Protein AF-0000000069585529 (afdb_homodimer)

InterPro domains:
  IPR061502 Copia/RE1/RE2-like, N-terminal domain [PF14223] (3-93)

pLDDT: mean 79.21, std 20.36, range [32.53, 97.38]

Solvent-accessible surface area (backbone atoms only — not comparable to full-atom values): 16315 Å² total; per-residue (Å²): 132,73,46,74,33,42,55,51,45,50,53,41,49,52,53,48,74,61,65,61,78,47,99,41,66,68,60,36,51,49,50,50,51,49,34,47,49,52,30,37,74,63,71,46,75,69,55,56,53,56,53,29,52,56,69,61,52,73,62,59,77,90,42,50,71,58,49,57,54,57,38,55,48,82,90,57,65,33,44,71,54,50,48,52,53,52,54,53,48,49,52,51,54,53,52,52,53,52,49,51,56,52,51,54,48,50,49,53,52,49,50,51,60,67,44,62,77,58,83,77,78,70,79,46,49,14,85,81,78,70,40,78,72,48,65,60,76,74,64,68,116,132,73,46,76,32,43,55,50,44,53,55,40,48,50,53,48,74,60,65,62,78,47,98,42,66,69,61,34,51,48,50,49,51,50,35,47,48,52,29,37,74,63,72,45,76,71,56,54,53,57,54,28,50,55,69,61,52,73,61,60,78,90,43,50,71,58,49,57,54,58,37,55,48,82,88,57,65,31,44,69,53,50,48,51,54,52,54,52,49,48,53,51,53,54,52,52,53,51,49,52,55,51,51,53,48,50,50,52,54,50,51,50,60,68,48,60,76,58,83,74,78,71,80,48,50,13,84,79,78,70,40,79,74,48,66,59,76,71,66,69,115

Radius of gyration: 30.27 Å; Cα contacts (8 Å, |Δi|>4): 209; chains: 2; bounding box: 68×85×50 Å

Secondary structure (DSSP, 8-state):
--SHHHHHHHHHHHHHHH----S-HHHHHHHHHHHHHHHHHTT-PPPHHHHHHHHTTT--GGGHHHHHHHHT-SS---HHHHHHHHHHHHHHHHHHHHHHHHHHHHHHHHHHHHTTSS------B-TTT--BS--GGGG--/--SHHHHHHHHHHHHHHH----S-HHHHHHHHHHHHHHHHHTT-PPPHHHHHHHHTTT--GGGHHHHHHHHT-SS---HHHHHHHHHHHHHHHHHHHHHHHHHHHHHHHHHHHHTTSS------B-TTT--BS--GGGG--

Organism: Araneus ventricosus (NCBI:txid182803)

Foldseek 3Di:
DCVVLVVQLVVLVCQLQVQADDPDLVVSLVSNVVSQVSNVVSPDHDDFLRSLCSSPPHDDPLCVVVVVVLVPDDPDSGSVVSSVSVNVSVVVVVVVVVVVVVVVVVVVVVVVVVCVPDDCPPQPQDPVVSHTHDHVVVPPD/DCVVLVVQLVVLVCQLQVQADDPDLVVSLVSNVVSQVSNVVSPDHDDFLRSLCSSPPHDDPLCVVVVVVLVPDDPDSGSVVSSVSVNVSVVVVVVVVVVVVVVVVVVVVVVVVVCVPPDCPPQDQDPVVSHTDDHVVVVPD

Nearest PDB structures (foldseek):
  7nli-assembly1_B  TM=7.760E-01  e=8.451E-01  Saccharomyces cerevisiae
  9ivk-assembly1_A  TM=2.334E-01  e=5.250E+00  artificial sequences
  7nli-assembly1_B  TM=7.757E-01  e=8.447E-01  Saccharomyces cerevisiae
  9ivk-assembly1_A  TM=2.441E-01  e=4.957E+00  artificial sequences

Structure (mmCIF, N/CA/C/O backbone):
data_AF-0000000069585529-model_v1
#
loop_
_entity.id
_entity.type
_entity.pdbx_description
1 polymer 'Uncharacterized protein'
#
loop_
_atom_site.group_PDB
_atom_site.id
_atom_site.type_symbol
_atom_site.label_atom_id
_atom_site.label_alt_id
_atom_site.label_comp_id
_atom_site.label_asym_id
_atom_site.label_entity_id
_atom_site.label_seq_id
_atom_site.pdbx_PDB_ins_code
_atom_site.Cartn_x
_atom_site.Cartn_y
_atom_site.Cartn_z
_atom_site.occupancy
_atom_site.B_iso_or_equiv
_atom_site.auth_seq_id
_atom_site.auth_comp_id
_atom_site.auth_asym_id
_atom_site.auth_atom_id
_atom_site.pdbx_PDB_model_num
ATOM 1 N N . MET A 1 1 ? -11.328 3.709 24.266 1 35.75 1 MET A N 1
ATOM 2 C CA . MET A 1 1 ? -10.82 2.441 23.75 1 35.75 1 MET A CA 1
ATOM 3 C C . MET A 1 1 ? -10.555 2.531 22.25 1 35.75 1 MET A C 1
ATOM 5 O O . MET A 1 1 ? -10.078 1.571 21.641 1 35.75 1 MET A O 1
ATOM 9 N N . LYS A 1 2 ? -11.266 3.613 21.469 1 45.09 2 LYS A N 1
ATOM 10 C CA . LYS A 1 2 ? -11.398 3.791 20.031 1 45.09 2 LYS A CA 1
ATOM 11 C C . LYS A 1 2 ? -10.086 4.281 19.406 1 45.09 2 LYS A C 1
ATOM 13 O O . LYS A 1 2 ? -9.742 3.893 18.297 1 45.09 2 LYS A O 1
ATOM 18 N N . ASN A 1 3 ? -9.203 5.336 20.141 1 52.12 3 ASN A N 1
ATOM 19 C CA . ASN A 1 3 ? -8.055 6.102 19.656 1 52.12 3 ASN A CA 1
ATOM 20 C C . ASN A 1 3 ? -6.859 5.199 19.375 1 52.12 3 ASN A C 1
ATOM 22 O O . ASN A 1 3 ? -6.141 5.41 18.391 1 52.12 3 ASN A O 1
ATOM 26 N N . LYS A 1 4 ? -6.477 4.238 20.453 1 56.22 4 LYS A N 1
ATOM 27 C CA . LYS A 1 4 ? -5.375 3.283 20.359 1 56.22 4 LYS A CA 1
ATOM 28 C C . LYS A 1 4 ? -5.531 2.387 19.141 1 56.22 4 LYS A C 1
ATOM 30 O O . LYS A 1 4 ? -4.539 1.945 18.547 1 56.22 4 LYS A O 1
ATOM 35 N N . SER A 1 5 ? -6.672 2.824 18.453 1 86.06 5 SER A N 1
ATOM 36 C CA . SER A 1 5 ? -7.07 1.854 17.438 1 86.06 5 SER A CA 1
ATOM 37 C C . SER A 1 5 ? -6.641 2.305 16.047 1 86.06 5 SER A C 1
ATOM 39 O O . SER A 1 5 ? -6.07 1.521 15.289 1 86.06 5 SER A O 1
ATOM 41 N N . ARG A 1 6 ? -6.434 3.723 16.047 1 91.38 6 ARG A N 1
ATOM 42 C CA . ARG A 1 6 ? -6.105 4.184 14.703 1 91.38 6 ARG A CA 1
ATOM 43 C C . ARG A 1 6 ? -4.605 4.086 14.438 1 91.38 6 ARG A C 1
ATOM 45 O O . ARG A 1 6 ? -4.184 3.766 13.328 1 91.38 6 ARG A O 1
ATOM 52 N N . ALA A 1 7 ? -3.861 4.422 15.531 1 92.81 7 ALA A N 1
ATOM 53 C CA . ALA A 1 7 ? -2.412 4.293 15.414 1 92.81 7 ALA A CA 1
ATOM 54 C C . ALA A 1 7 ? -2.014 2.855 15.086 1 92.81 7 ALA A C 1
ATOM 56 O O . ALA A 1 7 ? -1.149 2.621 14.242 1 92.81 7 ALA A O 1
ATOM 57 N N . ARG A 1 8 ? -2.627 1.974 15.766 1 94.62 8 ARG A N 1
ATOM 58 C CA . ARG A 1 8 ? -2.355 0.559 15.531 1 94.62 8 ARG A CA 1
ATOM 59 C C . ARG A 1 8 ? -2.777 0.148 14.125 1 94.62 8 ARG A C 1
ATOM 61 O O . ARG A 1 8 ? -2.049 -0.573 13.438 1 94.62 8 ARG A O 1
ATOM 68 N N . ILE A 1 9 ? -3.873 0.658 13.695 1 95.75 9 ILE A N 1
ATOM 69 C CA . ILE A 1 9 ? -4.363 0.37 12.352 1 95.75 9 ILE A CA 1
ATOM 70 C C . ILE A 1 9 ? -3.395 0.935 11.32 1 95.75 9 ILE A C 1
ATOM 72 O O . ILE A 1 9 ? -3.061 0.262 10.336 1 95.75 9 ILE A O 1
ATOM 76 N N . ALA A 1 10 ? -2.979 2.121 11.562 1 95.12 10 ALA A N 1
ATOM 77 C CA . ALA A 1 10 ? -2.023 2.742 10.648 1 95.12 10 ALA A CA 1
ATOM 78 C C . ALA A 1 10 ? -0.752 1.906 10.539 1 95.12 10 ALA A C 1
ATOM 80 O O . ALA A 1 10 ? -0.236 1.697 9.438 1 95.12 10 ALA A O 1
ATOM 81 N N . GLN A 1 11 ? -0.245 1.458 11.656 1 94.44 11 GLN A N 1
ATOM 82 C CA . GLN A 1 11 ? 0.966 0.645 11.68 1 94.44 11 GLN A CA 1
ATOM 83 C C . GLN A 1 11 ? 0.76 -0.672 10.93 1 94.44 11 GLN A C 1
ATOM 85 O O . GLN A 1 11 ? 1.602 -1.074 10.125 1 94.44 11 GLN A O 1
ATOM 90 N N . LEU A 1 12 ? -0.29 -1.348 11.156 1 96 12 LEU A N 1
ATOM 91 C CA . LEU A 1 12 ? -0.591 -2.635 10.539 1 96 12 LEU A CA 1
ATOM 92 C C . LEU A 1 12 ? -0.832 -2.477 9.047 1 96 12 LEU A C 1
ATOM 94 O O . LEU A 1 12 ? -0.445 -3.34 8.258 1 96 12 LEU A O 1
ATOM 98 N N . ARG A 1 13 ? -1.504 -1.406 8.703 1 95.44 13 ARG A N 1
ATOM 99 C CA . ARG A 1 13 ? -1.719 -1.092 7.297 1 95.44 13 ARG A CA 1
ATOM 100 C C . ARG A 1 13 ? -0.392 -0.923 6.566 1 95.44 13 ARG A C 1
ATOM 102 O O . ARG A 1 13 ? -0.206 -1.466 5.473 1 95.44 13 ARG A O 1
ATOM 109 N N . SER A 1 14 ? 0.477 -0.186 7.137 1 93.38 14 SER A N 1
ATOM 110 C CA . SER A 1 14 ? 1.804 -0 6.559 1 93.38 14 SER A CA 1
ATOM 111 C C . SER A 1 14 ? 2.512 -1.336 6.359 1 93.38 14 SER A C 1
ATOM 113 O O . SER A 1 14 ? 3.127 -1.569 5.316 1 93.38 14 SER A O 1
ATOM 115 N N . GLU A 1 15 ? 2.447 -2.164 7.305 1 93.25 15 GLU A N 1
ATOM 116 C CA . GLU A 1 15 ? 3.037 -3.496 7.207 1 93.25 15 GLU A CA 1
ATOM 117 C C . GLU A 1 15 ? 2.426 -4.285 6.055 1 93.25 15 GLU A C 1
ATOM 119 O O . GLU A 1 15 ? 3.146 -4.891 5.258 1 93.25 15 GLU A O 1
ATOM 124 N N . PHE A 1 16 ? 1.144 -4.277 5.93 1 95.56 16 PHE A N 1
ATOM 125 C CA . PHE A 1 16 ? 0.412 -5.031 4.922 1 95.56 16 PHE A CA 1
ATOM 126 C C . PHE A 1 16 ? 0.819 -4.594 3.518 1 95.56 16 PHE A C 1
ATOM 128 O O . PHE A 1 16 ? 1.123 -5.43 2.666 1 95.56 16 PHE A O 1
ATOM 135 N N . TYR A 1 17 ? 0.906 -3.334 3.279 1 93.62 17 TYR A N 1
ATOM 136 C CA . TYR A 1 17 ? 1.118 -2.836 1.924 1 93.62 17 TYR A CA 1
ATOM 137 C C . TYR A 1 17 ? 2.605 -2.775 1.592 1 93.62 17 TYR A C 1
ATOM 139 O O . TYR A 1 17 ? 2.98 -2.625 0.427 1 93.62 17 TYR A O 1
ATOM 147 N N . SER A 1 18 ? 3.436 -2.924 2.639 1 90.62 18 SER A N 1
ATOM 148 C CA . SER A 1 18 ? 4.867 -2.814 2.385 1 90.62 18 SER A CA 1
ATOM 149 C C . SER A 1 18 ? 5.512 -4.191 2.24 1 90.62 18 SER A C 1
ATOM 151 O O . SER A 1 18 ? 6.711 -4.297 1.988 1 90.62 18 SER A O 1
ATOM 153 N N . ILE A 1 19 ? 4.762 -5.211 2.406 1 88.75 19 ILE A N 1
ATOM 154 C CA . ILE A 1 19 ? 5.316 -6.559 2.33 1 88.75 19 ILE A CA 1
ATOM 155 C C . ILE A 1 19 ? 5.895 -6.797 0.938 1 88.75 19 ILE A C 1
ATOM 157 O O . ILE A 1 19 ? 5.234 -6.543 -0.07 1 88.75 19 ILE A O 1
ATOM 161 N N . LYS A 1 20 ? 7.176 -7.109 0.931 1 77.62 20 LYS A N 1
ATOM 162 C CA . LYS A 1 20 ? 7.852 -7.387 -0.333 1 77.62 20 LYS A CA 1
ATOM 163 C C . LYS A 1 20 ? 8.125 -8.883 -0.493 1 77.62 20 LYS A C 1
ATOM 165 O O . LYS A 1 20 ? 8.078 -9.633 0.482 1 77.62 20 LYS A O 1
ATOM 170 N N . LYS A 1 21 ? 8.398 -9.031 -1.713 1 72.12 21 LYS A N 1
ATOM 171 C CA . LYS A 1 21 ? 8.648 -10.438 -2.041 1 72.12 21 LYS A CA 1
ATOM 172 C C . LYS A 1 21 ? 9.828 -10.984 -1.237 1 72.12 21 LYS A C 1
ATOM 174 O O . LYS A 1 21 ? 10.797 -10.266 -0.981 1 72.12 21 LYS A O 1
ATOM 179 N N . GLN A 1 22 ? 9.57 -12.211 -0.833 1 68.94 22 GLN A N 1
ATOM 180 C CA . GLN A 1 22 ? 10.555 -13.016 -0.105 1 68.94 22 GLN A CA 1
ATOM 181 C C . GLN A 1 22 ? 11.07 -14.164 -0.962 1 68.94 22 GLN A C 1
ATOM 183 O O . GLN A 1 22 ? 10.5 -14.461 -2.016 1 68.94 22 GLN A O 1
ATOM 188 N N . PRO A 1 23 ? 12.141 -14.602 -0.5 1 67.25 23 PRO A N 1
ATOM 189 C CA . PRO A 1 23 ? 12.727 -15.719 -1.248 1 67.25 23 PRO A CA 1
ATOM 190 C C . PRO A 1 23 ? 11.703 -16.812 -1.575 1 67.25 23 PRO A C 1
ATOM 192 O O . PRO A 1 23 ? 11.766 -17.422 -2.643 1 67.25 23 PRO A O 1
ATOM 195 N N . SER A 1 24 ? 10.766 -17.078 -0.752 1 83.06 24 SER A N 1
ATOM 196 C CA . SER A 1 24 ? 9.734 -18.078 -0.981 1 83.06 24 SER A CA 1
ATOM 197 C C . SER A 1 24 ? 8.359 -17.453 -1.104 1 83.06 24 SER A C 1
ATOM 199 O O . SER A 1 24 ? 7.973 -16.625 -0.275 1 83.06 24 SER A O 1
ATOM 201 N N . GLU A 1 25 ? 7.68 -17.875 -2.148 1 85.12 25 GLU A N 1
ATOM 202 C CA . GLU A 1 25 ? 6.32 -17.375 -2.363 1 85.12 25 GLU A CA 1
ATOM 203 C C . GLU A 1 25 ? 5.391 -17.828 -1.236 1 85.12 25 GLU A C 1
ATOM 205 O O . GLU A 1 25 ? 4.492 -17.078 -0.836 1 85.12 25 GLU A O 1
ATOM 210 N N . SER A 1 26 ? 5.625 -19.016 -0.778 1 88.44 26 SER A N 1
ATOM 211 C CA . SER A 1 26 ? 4.789 -19.516 0.307 1 88.44 26 SER A CA 1
ATOM 212 C C . SER A 1 26 ? 4.887 -18.625 1.54 1 88.44 26 SER A C 1
ATOM 214 O O . SER A 1 26 ? 3.871 -18.312 2.164 1 88.44 26 SER A O 1
ATOM 216 N N . VAL A 1 27 ? 6.105 -18.281 1.895 1 89.12 27 VAL A N 1
ATOM 217 C CA . VAL A 1 27 ? 6.328 -17.422 3.049 1 89.12 27 VAL A CA 1
ATOM 218 C C . VAL A 1 27 ? 5.711 -16.047 2.793 1 89.12 27 VAL A C 1
ATOM 220 O O . VAL A 1 27 ? 5.039 -15.484 3.662 1 89.12 27 VAL A O 1
ATOM 223 N N . TYR A 1 28 ? 5.93 -15.562 1.629 1 92.44 28 TYR A N 1
ATOM 224 C CA . TYR A 1 28 ? 5.379 -14.273 1.216 1 92.44 28 TYR A CA 1
ATOM 225 C C . TYR A 1 28 ? 3.863 -14.25 1.369 1 92.44 28 TYR A C 1
ATOM 227 O O . TYR A 1 28 ? 3.309 -13.344 1.996 1 92.44 28 TYR A O 1
ATOM 235 N N . LEU A 1 29 ? 3.207 -15.25 0.856 1 95.06 29 LEU A N 1
ATOM 236 C CA . LEU A 1 29 ? 1.75 -15.328 0.862 1 95.06 29 LEU A CA 1
ATOM 237 C C . LEU A 1 29 ? 1.22 -15.484 2.285 1 95.06 29 LEU A C 1
ATOM 239 O O . LEU A 1 29 ? 0.18 -14.914 2.629 1 95.06 29 LEU A O 1
ATOM 243 N N . THR A 1 30 ? 1.932 -16.203 3.082 1 94.38 30 THR A N 1
ATOM 244 C CA . THR A 1 30 ? 1.547 -16.375 4.48 1 94.38 30 THR A CA 1
ATOM 245 C C . THR A 1 30 ? 1.635 -15.039 5.227 1 94.38 30 THR A C 1
ATOM 247 O O . THR A 1 30 ? 0.748 -14.703 6.016 1 94.38 30 THR A O 1
ATOM 250 N N . HIS A 1 31 ? 2.641 -14.289 4.953 1 94.44 31 HIS A N 1
ATOM 251 C CA . HIS A 1 31 ? 2.807 -12.984 5.59 1 94.44 31 HIS A CA 1
ATOM 252 C C . HIS A 1 31 ? 1.666 -12.039 5.227 1 94.44 31 HIS A C 1
ATOM 254 O O . HIS A 1 31 ? 1.161 -11.312 6.078 1 94.44 31 HIS A O 1
ATOM 260 N N . ILE A 1 32 ? 1.316 -12.055 4.008 1 95.88 32 ILE A N 1
ATOM 261 C CA . ILE A 1 32 ? 0.219 -11.211 3.547 1 95.88 32 ILE A CA 1
ATOM 262 C C . ILE A 1 32 ? -1.062 -11.578 4.293 1 95.88 32 ILE A C 1
ATOM 264 O O . ILE A 1 32 ? -1.775 -10.703 4.785 1 95.88 32 ILE A O 1
ATOM 268 N N . GLN A 1 33 ? -1.289 -12.859 4.379 1 95.94 33 GLN A N 1
ATOM 269 C CA . GLN A 1 33 ? -2.5 -13.328 5.047 1 95.94 33 GLN A CA 1
ATOM 270 C C . GLN A 1 33 ? -2.473 -12.984 6.535 1 95.94 33 GLN A C 1
ATOM 272 O O . GLN A 1 33 ? -3.494 -12.602 7.109 1 95.94 33 GLN A O 1
ATOM 277 N N . GLN A 1 34 ? -1.359 -13.156 7.1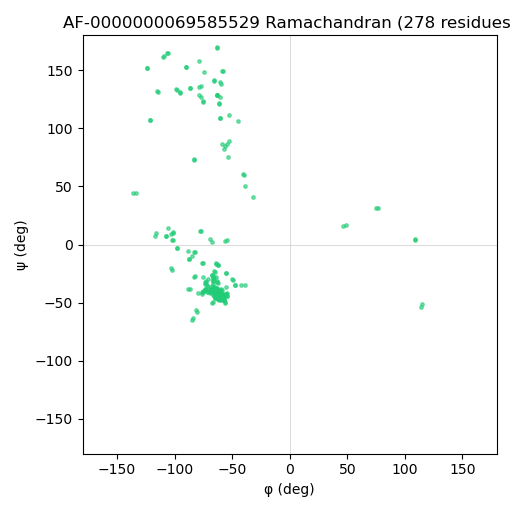05 1 96.38 34 GLN A N 1
ATOM 278 C CA . GLN A 1 34 ? -1.214 -12.836 8.523 1 96.38 34 GLN A CA 1
ATOM 279 C C . GLN A 1 34 ? -1.429 -11.352 8.773 1 96.38 34 GLN A C 1
ATOM 281 O O . GLN A 1 34 ? -2.068 -10.969 9.758 1 96.38 34 GLN A O 1
ATOM 286 N N . ALA A 1 35 ? -0.864 -10.547 7.91 1 96.81 35 ALA A N 1
ATOM 287 C CA . ALA A 1 35 ? -1.038 -9.102 8.039 1 96.81 35 ALA A CA 1
ATOM 288 C C . ALA A 1 35 ? -2.504 -8.711 7.891 1 96.81 35 ALA A C 1
ATOM 290 O O . ALA A 1 35 ? -3.006 -7.855 8.625 1 96.81 35 ALA A O 1
ATOM 291 N N . ALA A 1 36 ? -3.199 -9.328 6.953 1 97.38 36 ALA A N 1
ATOM 292 C CA . ALA A 1 36 ? -4.625 -9.07 6.766 1 97.38 36 ALA A CA 1
ATOM 293 C C . ALA A 1 36 ? -5.422 -9.477 8.008 1 97.38 36 ALA A C 1
ATOM 295 O O . ALA A 1 36 ? -6.324 -8.75 8.43 1 97.38 36 ALA A O 1
ATOM 296 N N . LYS A 1 37 ? -5.066 -10.609 8.539 1 97.38 37 LYS A N 1
ATOM 297 C CA . LYS A 1 37 ? -5.727 -11.086 9.75 1 97.38 37 LYS A CA 1
ATOM 298 C C . LYS A 1 37 ? -5.477 -10.141 10.922 1 97.38 37 LYS A C 1
ATOM 300 O O . LYS A 1 37 ? -6.387 -9.867 11.711 1 97.38 37 LYS A O 1
ATOM 305 N N . ALA A 1 38 ? -4.289 -9.672 11.07 1 96.94 38 ALA A N 1
ATOM 306 C CA . ALA A 1 38 ? -3.947 -8.734 12.133 1 96.94 38 ALA A CA 1
ATOM 307 C C . ALA A 1 38 ? -4.77 -7.453 12.023 1 96.94 38 ALA A C 1
ATOM 309 O O . ALA A 1 38 ? -5.254 -6.926 13.031 1 96.94 38 ALA A O 1
ATOM 310 N N . LEU A 1 39 ? -4.949 -6.965 10.844 1 96.88 39 LEU A N 1
ATOM 311 C CA . LEU A 1 39 ? -5.766 -5.777 10.602 1 96.88 39 LEU A CA 1
ATOM 312 C C . LEU A 1 39 ? -7.219 -6.031 10.992 1 96.88 39 LEU A C 1
ATOM 314 O O . LEU A 1 39 ? -7.848 -5.191 11.641 1 96.88 39 LEU A O 1
ATOM 318 N N . LYS A 1 40 ? -7.711 -7.191 10.562 1 96.31 40 LYS A N 1
ATOM 319 C CA . LYS A 1 40 ? -9.078 -7.562 10.914 1 96.31 40 LYS A CA 1
ATOM 320 C C . LYS A 1 40 ? -9.258 -7.617 12.43 1 96.31 40 LYS A C 1
ATOM 322 O O . LYS A 1 40 ? -10.25 -7.105 12.961 1 96.31 40 LYS A O 1
ATOM 327 N N . ASN A 1 41 ? -8.297 -8.156 13.094 1 95.75 41 ASN A N 1
ATOM 328 C CA . ASN A 1 41 ? -8.344 -8.266 14.547 1 95.75 41 ASN A CA 1
ATOM 329 C C . ASN A 1 41 ? -8.289 -6.891 15.211 1 95.75 41 ASN A C 1
ATOM 331 O O . ASN A 1 41 ? -8.828 -6.703 16.312 1 95.75 41 ASN A O 1
ATOM 335 N N . ALA A 1 42 ? -7.66 -5.977 14.547 1 94.62 42 ALA A N 1
ATOM 336 C CA . ALA A 1 42 ? -7.566 -4.609 15.055 1 94.62 42 ALA A CA 1
ATOM 337 C C . ALA A 1 42 ? -8.82 -3.812 14.727 1 94.62 42 ALA A C 1
ATOM 339 O O . ALA A 1 42 ? -8.953 -2.652 15.125 1 94.62 42 ALA A O 1
ATOM 340 N N . GLY A 1 43 ? -9.711 -4.43 13.945 1 92.69 43 GLY A N 1
ATOM 341 C CA . GLY A 1 43 ? -10.992 -3.797 13.68 1 92.69 43 GLY A CA 1
ATOM 342 C C . GLY A 1 43 ? -11.125 -3.279 12.266 1 92.69 43 GLY A C 1
ATOM 343 O O . GLY A 1 43 ? -12.086 -2.58 11.938 1 92.69 43 GLY A O 1
ATOM 344 N N . LYS A 1 44 ? -10.164 -3.51 11.414 1 93.88 44 LYS A N 1
ATOM 345 C CA . LYS A 1 44 ? -10.211 -3.086 10.016 1 93.88 44 LYS A CA 1
ATOM 346 C C . LYS A 1 44 ? -10.078 -4.281 9.07 1 93.88 44 LYS A C 1
ATOM 348 O O . LYS A 1 44 ? -8.977 -4.785 8.859 1 93.88 44 LYS A O 1
ATOM 353 N N . SER A 1 45 ? -11.227 -4.543 8.5 1 94.62 45 SER A N 1
ATOM 354 C CA . SER A 1 45 ? -11.211 -5.648 7.555 1 94.62 45 SER A CA 1
ATOM 355 C C . SER A 1 45 ? -10.805 -5.18 6.16 1 94.62 45 SER A C 1
ATOM 357 O O . SER A 1 45 ? -11.273 -4.141 5.688 1 94.62 45 SER A O 1
ATOM 359 N N . ILE A 1 46 ? -9.93 -5.945 5.562 1 95.31 46 ILE A N 1
ATOM 360 C CA . ILE A 1 46 ? -9.523 -5.699 4.184 1 95.31 46 ILE A CA 1
ATOM 361 C C . ILE A 1 46 ? -10.359 -6.562 3.24 1 95.31 46 ILE A C 1
ATOM 363 O O . ILE A 1 46 ? -10.5 -7.77 3.451 1 95.31 46 ILE A O 1
ATOM 367 N N . PRO A 1 47 ? -10.922 -5.934 2.199 1 94.81 47 PRO A N 1
ATOM 368 C CA . PRO A 1 47 ? -11.688 -6.734 1.237 1 94.81 47 PRO A CA 1
ATOM 369 C C . PRO A 1 47 ? -10.859 -7.848 0.604 1 94.81 47 PRO A C 1
ATOM 371 O O . PRO A 1 47 ? -9.656 -7.676 0.377 1 94.81 47 PRO A O 1
ATOM 374 N N . GLU A 1 48 ? -11.508 -8.961 0.253 1 94.62 48 GLU A N 1
ATOM 375 C CA . GLU A 1 48 ? -10.82 -10.133 -0.284 1 94.62 48 GLU A CA 1
ATOM 376 C C . GLU A 1 48 ? -10.094 -9.805 -1.585 1 94.62 48 GLU A C 1
ATOM 378 O O . GLU A 1 48 ? -8.992 -10.297 -1.83 1 94.62 48 GLU A O 1
ATOM 383 N N . ASP A 1 49 ? -10.711 -9.016 -2.395 1 94.06 49 ASP A N 1
ATOM 384 C CA . ASP A 1 49 ? -10.078 -8.68 -3.664 1 94.06 49 ASP A CA 1
ATOM 385 C C . ASP A 1 49 ? -8.82 -7.84 -3.443 1 94.06 49 ASP A C 1
ATOM 387 O O . ASP A 1 49 ? -7.867 -7.926 -4.219 1 94.06 49 ASP A O 1
ATOM 391 N N . GLU A 1 50 ? -8.844 -7.039 -2.381 1 95.5 50 GLU A N 1
ATOM 392 C CA . GLU A 1 50 ? -7.656 -6.258 -2.051 1 95.5 50 GLU A CA 1
ATOM 393 C C . GLU A 1 50 ? -6.516 -7.16 -1.585 1 95.5 50 GLU A C 1
ATOM 395 O O . GLU A 1 50 ? -5.355 -6.938 -1.942 1 95.5 50 GLU A O 1
ATOM 400 N N . VAL A 1 51 ? -6.844 -8.141 -0.797 1 96.94 51 VAL A N 1
ATOM 401 C CA . VAL A 1 51 ? -5.844 -9.117 -0.383 1 96.94 51 VAL A CA 1
ATOM 402 C C . VAL A 1 51 ? -5.289 -9.844 -1.608 1 96.94 51 VAL A C 1
ATOM 404 O O . VAL A 1 51 ? -4.078 -10.039 -1.726 1 96.94 51 VAL A O 1
ATOM 407 N N . ALA A 1 52 ? -6.145 -10.172 -2.527 1 96.62 52 ALA A N 1
ATOM 408 C CA . ALA A 1 52 ? -5.742 -10.836 -3.764 1 96.62 52 ALA A CA 1
ATOM 409 C C . ALA A 1 52 ? -4.773 -9.977 -4.562 1 96.62 52 ALA A C 1
ATOM 411 O O . ALA A 1 52 ? -3.734 -10.461 -5.023 1 96.62 52 ALA A O 1
ATOM 412 N N . TYR A 1 53 ? -5.086 -8.711 -4.711 1 95.88 53 TYR A N 1
ATOM 413 C CA . TYR A 1 53 ? -4.191 -7.809 -5.422 1 95.88 53 TYR A CA 1
ATOM 414 C C . TYR A 1 53 ? -2.836 -7.73 -4.734 1 95.88 53 TYR A C 1
ATOM 416 O O . TYR A 1 53 ? -1.797 -7.676 -5.398 1 95.88 53 TYR A O 1
ATOM 424 N N . GLN A 1 54 ? -2.867 -7.676 -3.422 1 96.19 54 GLN A N 1
ATOM 425 C CA . GLN A 1 54 ? -1.612 -7.578 -2.684 1 96.19 54 GLN A CA 1
ATOM 426 C C . GLN A 1 54 ? -0.745 -8.812 -2.914 1 96.19 54 GLN A C 1
ATOM 428 O O . GLN A 1 54 ? 0.482 -8.711 -2.98 1 96.19 54 GLN A O 1
ATOM 433 N N . MET A 1 55 ? -1.351 -9.922 -3.094 1 95.69 55 MET A N 1
ATOM 434 C CA . MET A 1 55 ? -0.635 -11.18 -3.283 1 95.69 55 MET A CA 1
ATOM 435 C C . MET A 1 55 ? 0.12 -11.18 -4.609 1 95.69 55 MET A C 1
ATOM 437 O O . MET A 1 55 ? 1.145 -11.852 -4.742 1 95.69 55 MET A O 1
ATOM 441 N N . ILE A 1 56 ? -0.359 -10.43 -5.52 1 94.62 56 ILE A N 1
ATOM 442 C CA . ILE A 1 56 ? 0.256 -10.492 -6.84 1 94.62 56 ILE A CA 1
ATOM 443 C C . ILE A 1 56 ? 1.068 -9.227 -7.094 1 94.62 56 ILE A C 1
ATOM 445 O O . ILE A 1 56 ? 1.643 -9.055 -8.172 1 94.62 56 ILE A O 1
ATOM 449 N N . GLU A 1 57 ? 1.111 -8.492 -5.953 1 90.88 57 GLU A N 1
ATOM 450 C CA . GLU A 1 57 ? 1.867 -7.25 -6.047 1 90.88 57 GLU A CA 1
ATOM 451 C C . GLU A 1 57 ? 3.371 -7.512 -6.035 1 90.88 57 GLU A C 1
ATOM 453 O O . GLU A 1 57 ? 3.861 -8.297 -5.219 1 90.88 57 GLU A O 1
ATOM 458 N N . ASN A 1 58 ? 4.129 -7.109 -6.98 1 82.38 58 ASN A N 1
ATOM 459 C CA . ASN A 1 58 ? 5.586 -7.121 -7.016 1 82.38 58 ASN A CA 1
ATOM 460 C C . ASN A 1 58 ? 6.129 -8.531 -7.25 1 82.38 58 ASN A C 1
ATOM 462 O O . ASN A 1 58 ? 7.137 -8.914 -6.656 1 82.38 58 ASN A O 1
ATOM 466 N N . LEU A 1 59 ? 5.48 -9.289 -7.91 1 88.19 59 LEU A N 1
ATOM 467 C CA . LEU A 1 59 ? 5.988 -10.602 -8.297 1 88.19 59 LEU A CA 1
ATOM 468 C C . LEU A 1 59 ? 7.176 -10.469 -9.242 1 88.19 59 LEU A C 1
ATOM 470 O O . LEU A 1 59 ? 7.199 -9.57 -10.094 1 88.19 59 LEU A O 1
ATOM 474 N N . PRO A 1 60 ? 8.156 -11.375 -9.016 1 88.06 60 PRO A N 1
ATOM 475 C CA . PRO A 1 60 ? 9.273 -11.344 -9.961 1 88.06 60 PRO A CA 1
ATOM 476 C C . PRO A 1 60 ? 8.852 -11.672 -11.391 1 88.06 60 PRO A C 1
ATOM 478 O O . PRO A 1 60 ? 7.742 -12.164 -11.609 1 88.06 60 PRO A O 1
ATOM 481 N N . THR A 1 61 ? 9.82 -11.43 -12.305 1 90.31 61 THR A N 1
ATOM 482 C CA . THR A 1 61 ? 9.547 -11.539 -13.727 1 90.31 61 THR A CA 1
ATOM 483 C C . THR A 1 61 ? 9.234 -12.984 -14.109 1 90.31 61 THR A C 1
ATOM 485 O O . THR A 1 61 ? 8.555 -13.234 -15.109 1 90.31 61 THR A O 1
ATOM 488 N N . GLU A 1 62 ? 9.656 -13.891 -13.367 1 89.38 62 GLU A N 1
ATOM 489 C CA . GLU A 1 62 ? 9.406 -15.305 -13.648 1 89.38 62 GLU A CA 1
ATOM 490 C C . GLU A 1 62 ? 7.918 -15.625 -13.594 1 89.38 62 GLU A C 1
ATOM 492 O O . GLU A 1 62 ? 7.477 -16.641 -14.133 1 89.38 62 GLU A O 1
ATOM 497 N N . PHE A 1 63 ? 7.152 -14.695 -12.977 1 92.38 63 PHE A N 1
ATOM 498 C CA . PHE A 1 63 ? 5.727 -14.953 -12.797 1 92.38 63 PHE A CA 1
ATOM 499 C C . PHE A 1 63 ? 4.91 -14.195 -13.836 1 92.38 63 PHE A C 1
ATOM 501 O O . PHE A 1 63 ? 3.678 -14.164 -13.758 1 92.38 63 PHE A O 1
ATOM 508 N N . ASP A 1 64 ? 5.449 -13.625 -14.805 1 91.88 64 ASP A N 1
ATOM 509 C CA . ASP A 1 64 ? 4.738 -12.758 -15.742 1 91.88 64 ASP A CA 1
ATOM 510 C C . ASP A 1 64 ? 3.637 -13.523 -16.469 1 91.88 64 ASP A C 1
ATOM 512 O O . ASP A 1 64 ? 2.533 -13.008 -16.656 1 91.88 64 ASP A O 1
ATOM 516 N N . ASN A 1 65 ? 3.938 -14.711 -16.922 1 91.62 65 ASN A N 1
ATOM 517 C CA . ASN A 1 65 ? 2.959 -15.5 -17.656 1 91.62 65 ASN A CA 1
ATOM 518 C C . ASN A 1 65 ? 1.736 -15.82 -16.812 1 91.62 65 ASN A C 1
ATOM 520 O O . ASN A 1 65 ? 0.6 -15.656 -17.266 1 91.62 65 ASN A O 1
ATOM 524 N N . ILE A 1 66 ? 2.006 -16.203 -15.586 1 95.06 66 ILE A N 1
ATOM 525 C CA . ILE A 1 66 ? 0.89 -16.594 -14.734 1 95.06 66 ILE A CA 1
ATOM 526 C C . ILE A 1 66 ? 0.113 -15.359 -14.297 1 95.06 66 ILE A C 1
ATOM 528 O O . ILE A 1 66 ? -1.1 -15.422 -14.078 1 95.06 66 ILE A O 1
ATOM 532 N N . LEU A 1 67 ? 0.783 -14.273 -14.102 1 94.56 67 LEU A N 1
ATOM 533 C CA . LEU A 1 67 ? 0.118 -13.023 -13.742 1 94.56 67 LEU A CA 1
ATOM 534 C C . LEU A 1 67 ? -0.925 -12.648 -14.781 1 94.56 67 LEU A C 1
ATOM 536 O O . LEU A 1 67 ? -2.033 -12.227 -14.438 1 94.56 67 LEU A O 1
ATOM 540 N N . GLN A 1 68 ? -0.562 -12.781 -16.016 1 93.5 68 GLN A N 1
ATOM 541 C CA . GLN A 1 68 ? -1.503 -12.484 -17.094 1 93.5 68 GLN A CA 1
ATOM 542 C C . GLN A 1 68 ? -2.742 -13.375 -17 1 93.5 68 GLN A C 1
ATOM 544 O O . GLN A 1 68 ? -3.859 -12.914 -17.234 1 93.5 68 GLN A O 1
ATOM 549 N N . GLN A 1 69 ? -2.506 -14.547 -16.656 1 93.94 69 GLN A N 1
ATOM 550 C CA . GLN A 1 69 ? -3.615 -15.477 -16.469 1 93.94 69 GLN A CA 1
ATOM 551 C C . GLN A 1 69 ? -4.484 -15.07 -15.281 1 93.94 69 GLN A C 1
ATOM 553 O O . GLN A 1 69 ? -5.711 -15.172 -15.344 1 93.94 69 GLN A O 1
ATOM 558 N N . ILE A 1 70 ? -3.869 -14.617 -14.258 1 96.06 70 ILE A N 1
ATOM 559 C CA . ILE A 1 70 ? -4.578 -14.203 -13.055 1 96.06 70 ILE A CA 1
ATOM 560 C C . ILE A 1 70 ? -5.465 -13 -13.367 1 96.06 70 ILE A C 1
ATOM 562 O O . ILE A 1 70 ? -6.613 -12.93 -12.922 1 96.06 70 ILE A O 1
ATOM 566 N N . TYR A 1 71 ? -4.996 -12.078 -14.148 1 93.75 71 TYR A N 1
ATOM 567 C CA . TYR A 1 71 ? -5.77 -10.898 -14.523 1 93.75 71 TYR A CA 1
ATOM 568 C C . TYR A 1 71 ? -7.023 -11.289 -15.297 1 93.75 71 TYR A C 1
ATOM 570 O O . TYR A 1 71 ? -8.016 -10.547 -15.297 1 93.75 71 TYR A O 1
ATOM 578 N N . GLN A 1 72 ? -7.027 -12.445 -15.773 1 92.38 72 GLN A N 1
ATOM 579 C CA . GLN A 1 72 ? -8.133 -12.859 -16.641 1 92.38 72 GLN A CA 1
ATOM 580 C C . GLN A 1 72 ? -9.133 -13.719 -15.875 1 92.38 72 GLN A C 1
ATOM 582 O O . GLN A 1 72 ? -10.156 -14.125 -16.422 1 92.38 72 GLN A O 1
ATOM 587 N N . LEU A 1 73 ? -8.828 -13.828 -14.602 1 91.62 73 LEU A N 1
ATOM 588 C CA . LEU A 1 73 ? -9.766 -14.609 -13.805 1 91.62 73 LEU A CA 1
ATOM 589 C C . LEU A 1 73 ? -11.141 -13.945 -13.781 1 91.62 73 LEU A C 1
ATOM 591 O O . LEU A 1 73 ? -11.25 -12.742 -13.531 1 91.62 73 LEU A O 1
ATOM 595 N N . LYS A 1 74 ? -12.219 -14.594 -14.07 1 81.94 74 LYS A N 1
ATOM 596 C CA . LYS A 1 74 ? -13.555 -14.008 -14.156 1 81.94 74 LYS A CA 1
ATOM 597 C C . LYS A 1 74 ? -14.211 -13.938 -12.773 1 81.94 74 LYS A C 1
ATOM 599 O O . LYS A 1 74 ? -14.648 -12.867 -12.352 1 81.94 74 LYS A O 1
ATOM 604 N N . ASP A 1 75 ? -14.531 -15.008 -12.062 1 77.44 75 ASP A N 1
ATOM 605 C CA . ASP A 1 75 ? -15.352 -14.984 -10.859 1 77.44 75 ASP A CA 1
ATOM 606 C C . ASP A 1 75 ? -14.547 -15.445 -9.641 1 77.44 75 ASP A C 1
ATOM 608 O O . ASP A 1 75 ? -15.047 -15.398 -8.516 1 77.44 75 ASP A O 1
ATOM 612 N N . GLU A 1 76 ? -13.359 -15.531 -9.922 1 85.69 76 GLU A N 1
ATOM 613 C CA . GLU A 1 76 ? -12.68 -16.141 -8.789 1 85.69 76 GLU A CA 1
ATOM 614 C C . GLU A 1 76 ? -11.375 -15.414 -8.469 1 85.69 76 GLU A C 1
ATOM 616 O O . GLU A 1 76 ? -10.359 -16.047 -8.188 1 85.69 76 GLU A O 1
ATOM 621 N N . PHE A 1 77 ? -11.477 -14.109 -8.477 1 93.62 77 PHE A N 1
ATOM 622 C CA . PHE A 1 77 ? -10.305 -13.359 -8.047 1 93.62 77 PHE A CA 1
ATOM 623 C C . PHE A 1 77 ? -10.266 -13.25 -6.527 1 93.62 77 PHE A C 1
ATOM 625 O O . PHE A 1 77 ? -10.555 -12.188 -5.969 1 93.62 77 PHE A O 1
ATOM 632 N N . LEU A 1 78 ? -9.93 -14.406 -5.883 1 95.94 78 LEU A N 1
ATOM 633 C CA . LEU A 1 78 ? -9.93 -14.562 -4.434 1 95.94 78 LEU A CA 1
ATOM 634 C C . LEU A 1 78 ? -8.562 -15.031 -3.938 1 95.94 78 LEU A C 1
ATOM 636 O O . LEU A 1 78 ? -7.863 -15.766 -4.637 1 95.94 78 LEU A O 1
ATOM 640 N N . PRO A 1 79 ? -8.297 -14.633 -2.691 1 96.81 79 PRO A N 1
ATOM 641 C CA . PRO A 1 79 ? -6.977 -14.961 -2.139 1 96.81 79 PRO A CA 1
ATOM 642 C C . PRO A 1 79 ? -6.672 -16.453 -2.188 1 96.81 79 PRO A C 1
ATOM 644 O O . PRO A 1 79 ? -5.562 -16.859 -2.551 1 96.81 79 PRO A O 1
ATOM 647 N N . ASN A 1 80 ? -7.617 -17.281 -1.86 1 95.94 80 ASN A N 1
ATOM 648 C CA . ASN A 1 80 ? -7.367 -18.719 -1.828 1 95.94 80 ASN A CA 1
ATOM 649 C C . ASN A 1 80 ? -7.031 -19.266 -3.215 1 95.94 80 ASN A C 1
ATOM 651 O O . ASN A 1 80 ? -6.113 -20.062 -3.367 1 95.94 80 ASN A O 1
ATOM 655 N N . LYS A 1 81 ? -7.727 -18.859 -4.168 1 96.62 81 LYS A N 1
ATOM 656 C CA . LYS A 1 81 ? -7.469 -19.281 -5.539 1 96.62 81 LYS A CA 1
ATOM 657 C C . LYS A 1 81 ? -6.113 -18.781 -6.027 1 96.62 81 LYS A C 1
ATOM 659 O O . LYS A 1 81 ? -5.34 -19.547 -6.617 1 96.62 81 LYS A O 1
ATOM 664 N N . ILE A 1 82 ? -5.824 -17.562 -5.785 1 96.75 82 ILE A N 1
ATOM 665 C CA . ILE A 1 82 ? -4.566 -16.953 -6.207 1 96.75 82 ILE A CA 1
ATOM 666 C C . ILE A 1 82 ? -3.396 -17.672 -5.531 1 96.75 82 ILE A C 1
ATOM 668 O O . ILE A 1 82 ? -2.373 -17.938 -6.168 1 96.75 82 ILE A O 1
ATOM 672 N N . ARG A 1 83 ? -3.586 -17.969 -4.277 1 96.38 83 ARG A N 1
ATOM 673 C CA . ARG A 1 83 ? -2.559 -18.703 -3.547 1 96.38 83 ARG A CA 1
ATOM 674 C C . ARG A 1 83 ? -2.238 -20.031 -4.23 1 96.38 83 ARG A C 1
ATOM 676 O O . ARG A 1 83 ? -1.069 -20.359 -4.445 1 96.38 83 ARG A O 1
ATOM 683 N N . ILE A 1 84 ? -3.203 -20.75 -4.586 1 96.62 84 ILE A N 1
ATOM 684 C CA . ILE A 1 84 ? -3.027 -22.047 -5.234 1 96.62 84 ILE A CA 1
ATOM 685 C C . ILE A 1 84 ? -2.285 -21.875 -6.555 1 96.62 84 ILE A C 1
ATOM 687 O O . ILE A 1 84 ? -1.335 -22.594 -6.848 1 96.62 84 ILE A O 1
ATOM 691 N N . ILE A 1 85 ? -2.738 -20.891 -7.312 1 96.5 85 ILE A N 1
ATOM 692 C CA . ILE A 1 85 ? -2.137 -20.625 -8.617 1 96.5 85 ILE A CA 1
ATOM 693 C C . ILE A 1 85 ? -0.658 -20.281 -8.445 1 96.5 85 ILE A C 1
ATOM 695 O O . ILE A 1 85 ? 0.2 -20.859 -9.125 1 96.5 85 ILE A O 1
ATOM 699 N N . LEU A 1 86 ? -0.329 -19.438 -7.496 1 95.62 86 LEU A N 1
ATOM 700 C CA . LEU A 1 86 ? 1.036 -18.953 -7.309 1 95.62 86 LEU A CA 1
ATOM 701 C C . LEU A 1 86 ? 1.935 -20.062 -6.777 1 95.62 86 LEU A C 1
ATOM 703 O O . LEU A 1 86 ? 3.082 -20.203 -7.211 1 95.62 86 LEU A O 1
ATOM 707 N N . LEU A 1 87 ? 1.43 -20.828 -5.867 1 95.69 87 LEU A N 1
ATOM 708 C CA . LEU A 1 87 ? 2.23 -21.922 -5.312 1 95.69 87 LEU A CA 1
ATOM 709 C C . LEU A 1 87 ? 2.492 -22.984 -6.367 1 95.69 87 LEU A C 1
ATOM 711 O O . LEU A 1 87 ? 3.588 -23.547 -6.426 1 95.69 87 LEU A O 1
ATOM 715 N N . THR A 1 88 ? 1.492 -23.281 -7.172 1 96.31 88 THR A N 1
ATOM 716 C CA . THR A 1 88 ? 1.669 -24.219 -8.273 1 96.31 88 THR A CA 1
ATOM 717 C C . THR A 1 88 ? 2.725 -23.719 -9.25 1 96.31 88 THR A C 1
ATOM 719 O O . THR A 1 88 ? 3.611 -24.484 -9.656 1 96.31 88 THR A O 1
ATOM 722 N N . GLU A 1 89 ? 2.641 -22.438 -9.586 1 94.75 89 GLU A N 1
ATOM 723 C CA . GLU A 1 89 ? 3.604 -21.844 -10.508 1 94.75 89 GLU A CA 1
ATOM 724 C C . GLU A 1 89 ? 5.012 -21.844 -9.922 1 94.75 89 GLU A C 1
ATOM 726 O O . GLU A 1 89 ? 5.984 -22.109 -10.633 1 94.75 89 GLU A O 1
ATOM 731 N N . GLU A 1 90 ? 5.148 -21.562 -8.664 1 92.56 90 GLU A N 1
ATOM 732 C CA . GLU A 1 90 ? 6.445 -21.625 -7.996 1 92.56 90 GLU A CA 1
ATOM 733 C C . GLU A 1 90 ? 7.062 -23.016 -8.125 1 92.56 90 GLU A C 1
ATOM 735 O O . GLU A 1 90 ? 8.258 -23.156 -8.398 1 92.56 90 GLU A O 1
ATOM 740 N N . GLY A 1 91 ? 6.246 -24 -7.844 1 93.31 91 GLY A N 1
ATOM 741 C CA . GLY A 1 91 ? 6.711 -25.375 -8.039 1 93.31 91 GLY A CA 1
ATOM 742 C C . GLY A 1 91 ? 7.23 -25.641 -9.438 1 93.31 91 GLY A C 1
ATOM 743 O O . GLY A 1 91 ? 8.258 -26.281 -9.609 1 93.31 91 GLY A O 1
ATOM 744 N N . ARG A 1 92 ? 6.492 -25.156 -10.391 1 93.69 92 ARG A N 1
ATOM 745 C CA . ARG A 1 92 ? 6.883 -25.328 -11.781 1 93.69 92 ARG A CA 1
ATOM 746 C C . ARG A 1 92 ? 8.219 -24.641 -12.062 1 93.69 92 ARG A C 1
ATOM 748 O O . ARG A 1 92 ? 9.086 -25.219 -12.719 1 93.69 92 ARG A O 1
ATOM 755 N N . ILE A 1 93 ? 8.359 -23.422 -11.609 1 90.69 93 ILE A N 1
ATOM 756 C CA . ILE A 1 93 ? 9.57 -22.625 -11.812 1 90.69 93 ILE A CA 1
ATOM 757 C C . ILE A 1 93 ? 10.766 -23.344 -11.188 1 90.69 93 ILE A C 1
ATOM 759 O O . ILE A 1 93 ? 11.828 -23.453 -11.805 1 90.69 93 ILE A O 1
ATOM 763 N N . LEU A 1 94 ? 10.602 -23.828 -9.977 1 89.25 94 LEU A N 1
ATOM 764 C CA . LEU A 1 94 ? 11.68 -24.5 -9.258 1 89.25 94 LEU A CA 1
ATOM 765 C C . LEU A 1 94 ? 12.07 -25.797 -9.977 1 89.25 94 LEU A C 1
ATOM 767 O O . LEU A 1 94 ? 13.258 -26.125 -10.055 1 89.25 94 LEU A O 1
ATOM 771 N N . SER A 1 95 ? 11.133 -26.484 -10.484 1 92.25 95 SER A N 1
ATOM 772 C CA . SER A 1 95 ? 11.391 -27.734 -11.211 1 92.25 95 SER A CA 1
ATOM 773 C C . SER A 1 95 ? 12.172 -27.469 -12.492 1 92.25 95 SER A C 1
ATOM 775 O O . SER A 1 95 ? 13.094 -28.219 -12.836 1 92.25 95 SER A O 1
ATOM 777 N N . LYS A 1 96 ? 11.844 -26.422 -13.164 1 90.5 96 LYS A N 1
ATOM 778 C CA . LYS A 1 96 ? 12.547 -26.047 -1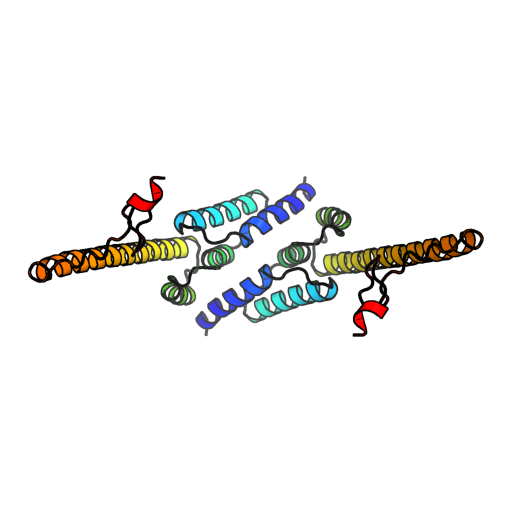4.391 1 90.5 96 LYS A CA 1
ATOM 779 C C . LYS A 1 96 ? 13.992 -25.672 -14.102 1 90.5 96 LYS A C 1
ATOM 781 O O . LYS A 1 96 ? 14.898 -26.031 -14.852 1 90.5 96 LYS A O 1
ATOM 786 N N . GLN A 1 97 ? 14.172 -24.922 -13.094 1 86.94 97 GLN A N 1
ATOM 787 C CA . GLN A 1 97 ? 15.508 -24.484 -12.711 1 86.94 97 GLN A CA 1
ATOM 788 C C . GLN A 1 97 ? 16.375 -25.672 -12.312 1 86.94 97 GLN A C 1
ATOM 790 O O . GLN A 1 97 ? 17.562 -25.719 -12.625 1 86.94 97 GLN A O 1
ATOM 795 N N . ALA A 1 98 ? 15.844 -26.641 -11.648 1 87.06 98 ALA A N 1
ATOM 796 C CA . ALA A 1 98 ? 16.562 -27.844 -11.25 1 87.06 98 ALA A CA 1
ATOM 797 C C . ALA A 1 98 ? 16.969 -28.672 -12.469 1 87.06 98 ALA A C 1
ATOM 799 O O . ALA A 1 98 ? 18.062 -29.219 -12.523 1 87.06 98 ALA A O 1
ATOM 800 N N . LYS A 1 99 ? 16.188 -28.734 -13.383 1 87.44 99 LYS A N 1
ATOM 801 C CA . LYS A 1 99 ? 16.469 -29.484 -14.602 1 87.44 99 LYS A CA 1
ATOM 802 C C . LYS A 1 99 ? 17.578 -28.812 -15.414 1 87.44 99 LYS A C 1
ATOM 804 O O . LYS A 1 99 ? 18.406 -29.5 -16 1 87.44 99 LYS A O 1
ATOM 809 N N . GLU A 1 100 ? 17.5 -27.562 -15.414 1 83.5 100 GLU A N 1
ATOM 810 C CA . GLU A 1 100 ? 18.531 -26.812 -16.141 1 83.5 100 GLU A CA 1
ATOM 811 C C . GLU A 1 100 ? 19.906 -27.016 -15.516 1 83.5 100 GLU A C 1
ATOM 813 O O . GLU A 1 100 ? 20.906 -27.125 -16.219 1 83.5 100 GLU A O 1
ATOM 818 N N . ILE A 1 101 ? 19.969 -27.047 -14.234 1 78.25 101 ILE A N 1
ATOM 819 C CA . ILE A 1 101 ? 21.219 -27.266 -13.523 1 78.25 101 ILE A CA 1
ATOM 820 C C . ILE A 1 101 ? 21.703 -28.688 -13.781 1 78.25 101 ILE A C 1
ATOM 822 O O . ILE A 1 101 ? 22.906 -28.906 -14 1 78.25 101 ILE A O 1
ATOM 826 N N . ASP A 1 102 ? 20.844 -29.656 -13.805 1 78.12 102 ASP A N 1
ATOM 827 C CA . ASP A 1 102 ? 21.188 -31.047 -14.07 1 78.12 102 ASP A CA 1
ATOM 828 C C . ASP A 1 102 ? 21.656 -31.234 -15.508 1 78.12 102 ASP A C 1
ATOM 830 O O . ASP A 1 102 ? 22.641 -31.953 -15.758 1 78.12 102 ASP A O 1
ATOM 834 N N . ASN A 1 103 ? 21.031 -30.562 -16.375 1 77.94 103 ASN A N 1
ATOM 835 C CA . ASN A 1 103 ? 21.422 -30.656 -17.781 1 77.94 103 ASN A CA 1
ATOM 836 C C . ASN A 1 103 ? 22.797 -30.047 -18.016 1 77.94 103 ASN A C 1
ATOM 838 O O . ASN A 1 103 ? 23.578 -30.531 -18.844 1 77.94 103 ASN A O 1
ATOM 842 N N . SER A 1 104 ? 22.984 -28.953 -17.328 1 71.31 104 SER A N 1
ATOM 843 C CA . SER A 1 104 ? 24.297 -28.312 -17.453 1 71.31 104 SER A CA 1
ATOM 844 C C . SER A 1 104 ? 25.406 -29.188 -16.875 1 71.31 104 SER A C 1
ATOM 846 O O . SER A 1 104 ? 26.516 -29.203 -17.406 1 71.31 104 SER A O 1
ATOM 848 N N . LYS A 1 105 ? 25.188 -29.969 -15.977 1 70.31 105 LYS A N 1
ATOM 849 C CA . LYS A 1 105 ? 26.156 -30.875 -15.375 1 70.31 105 LYS A CA 1
ATOM 850 C C . LYS A 1 105 ? 26.422 -32.062 -16.281 1 70.31 105 LYS A C 1
ATOM 852 O O . LYS A 1 105 ? 27.562 -32.531 -16.391 1 70.31 105 LYS A O 1
ATOM 857 N N . VAL A 1 106 ? 25.453 -32.531 -16.828 1 65.94 106 VAL A N 1
ATOM 858 C CA . VAL A 1 106 ? 25.594 -33.688 -17.719 1 65.94 106 VAL A CA 1
ATOM 859 C C . VAL A 1 106 ? 26.422 -33.281 -18.953 1 65.94 106 VAL A C 1
ATOM 861 O O . VAL A 1 106 ? 27.281 -34.031 -19.406 1 65.94 106 VAL A O 1
ATOM 864 N N . LEU A 1 107 ? 26.156 -32.062 -19.375 1 67.75 107 LEU A N 1
ATOM 865 C CA . LEU A 1 107 ? 26.906 -31.594 -20.531 1 67.75 107 LEU A CA 1
ATOM 866 C C . LEU A 1 107 ? 28.375 -31.422 -20.188 1 67.75 107 LEU A C 1
ATOM 868 O O . LEU A 1 107 ? 29.25 -31.734 -21 1 67.75 107 LEU A O 1
ATOM 872 N N . VAL A 1 108 ? 28.594 -31.016 -19.016 1 65.12 108 VAL A N 1
ATOM 873 C CA . VAL A 1 108 ? 29.984 -30.812 -18.609 1 65.12 108 VAL A CA 1
ATOM 874 C C . VAL A 1 108 ? 30.656 -32.188 -18.422 1 65.12 108 VAL A C 1
ATOM 876 O O . VAL A 1 108 ? 31.812 -32.344 -18.828 1 65.12 108 VAL A O 1
ATOM 879 N N . THR A 1 109 ? 29.938 -33.156 -17.891 1 60.31 109 THR A N 1
ATOM 880 C CA . THR A 1 109 ? 30.516 -34.469 -17.688 1 60.31 109 THR A CA 1
ATOM 881 C C . THR A 1 109 ? 30.703 -35.188 -19.031 1 60.31 109 THR A C 1
ATOM 883 O O . THR A 1 109 ? 31.688 -35.906 -19.219 1 60.31 109 THR A O 1
ATOM 886 N N . GLU A 1 110 ? 29.812 -34.969 -19.891 1 58 110 GLU A N 1
ATOM 887 C CA . GLU A 1 110 ? 29.938 -35.562 -21.203 1 58 110 GLU A CA 1
ATOM 888 C C . GLU A 1 110 ? 31.047 -34.906 -22.016 1 58 110 GLU A C 1
ATOM 890 O O . GLU A 1 110 ? 31.781 -35.594 -22.75 1 58 110 GLU A O 1
ATOM 895 N N . GLU A 1 111 ? 31.047 -33.656 -21.859 1 57.25 111 GLU A N 1
ATOM 896 C CA . GLU A 1 111 ? 32.125 -32.969 -22.562 1 57.25 111 GLU A CA 1
ATOM 897 C C . GLU A 1 111 ? 33.5 -33.406 -22.016 1 57.25 111 GLU A C 1
ATOM 899 O O . GLU A 1 111 ? 34.469 -33.531 -22.766 1 57.25 111 GLU A O 1
ATOM 904 N N . LYS A 1 112 ? 33.5 -33.719 -20.734 1 53.75 112 LYS A N 1
ATOM 905 C CA . LYS A 1 112 ? 34.75 -34.219 -20.172 1 53.75 112 LYS A CA 1
ATOM 906 C C . LYS A 1 112 ? 35.062 -35.625 -20.672 1 53.75 112 LYS A C 1
ATOM 908 O O . LYS A 1 112 ? 36.25 -36 -20.75 1 53.75 112 LYS A O 1
ATOM 913 N N . LYS A 1 113 ? 34.062 -36.344 -20.953 1 53.44 113 LYS A N 1
ATOM 914 C CA . LYS A 1 113 ? 34.344 -37.688 -21.406 1 53.44 113 LYS A CA 1
ATOM 915 C C . LYS A 1 113 ? 34.906 -37.688 -22.828 1 53.44 113 LYS A C 1
ATOM 917 O O . LYS A 1 113 ? 35.75 -38.5 -23.172 1 53.44 113 LYS A O 1
ATOM 922 N N . ASN A 1 114 ? 34.438 -36.719 -23.531 1 53.16 114 ASN A N 1
ATOM 923 C CA . ASN A 1 114 ? 34.938 -36.719 -24.906 1 53.16 114 ASN A CA 1
ATOM 924 C C . ASN A 1 114 ? 36.312 -36.062 -25 1 53.16 114 ASN A C 1
ATOM 926 O O . ASN A 1 114 ? 36.938 -36.094 -26.062 1 53.16 114 ASN A O 1
ATOM 930 N N . ILE A 1 115 ? 36.531 -35.125 -24.016 1 48.25 115 ILE A N 1
ATOM 931 C CA . ILE A 1 115 ? 37.844 -34.5 -24.047 1 48.25 115 ILE A CA 1
ATOM 932 C C . ILE A 1 115 ? 38.875 -35.469 -23.438 1 48.25 115 ILE A C 1
ATOM 934 O O . ILE A 1 115 ? 39.969 -35.062 -23.094 1 48.25 115 ILE A O 1
ATOM 938 N N . GLY A 1 116 ? 38.469 -36.656 -23.25 1 40.94 116 GLY A N 1
ATOM 939 C CA . GLY A 1 116 ? 39.531 -37.531 -22.734 1 40.94 116 GLY A CA 1
ATOM 940 C C . GLY A 1 116 ? 40.781 -37.562 -23.594 1 40.94 116 GLY A C 1
ATOM 941 O O . GLY A 1 116 ? 41.781 -38.125 -23.219 1 40.94 116 GLY A O 1
ATOM 942 N N . THR A 1 117 ? 40.562 -37.5 -24.938 1 43.28 117 THR A N 1
ATOM 943 C CA . THR A 1 117 ? 41.844 -37.75 -25.609 1 43.28 117 THR A CA 1
ATOM 944 C C . THR A 1 117 ? 42.719 -36.5 -25.609 1 43.28 117 THR A C 1
ATOM 946 O O . THR A 1 117 ? 43.906 -36.562 -25.891 1 43.28 117 THR A O 1
ATOM 949 N N . LEU A 1 118 ? 42.156 -35.281 -25.859 1 36.84 118 LEU A N 1
ATOM 950 C CA . LEU A 1 118 ? 43.156 -34.219 -25.969 1 36.84 118 LEU A CA 1
ATOM 951 C C . LEU A 1 118 ? 43.625 -33.781 -24.578 1 36.84 118 LEU A C 1
ATOM 953 O O . LEU A 1 118 ? 42.906 -33.969 -23.594 1 36.84 118 LEU A O 1
ATOM 957 N N . LYS A 1 119 ? 44.875 -33.156 -24.5 1 39 119 LYS A N 1
ATOM 958 C CA . LYS A 1 119 ? 45.688 -32.688 -23.391 1 39 119 LYS A CA 1
ATOM 959 C C . LYS A 1 119 ? 44.906 -31.766 -22.484 1 39 119 LYS A C 1
ATOM 961 O O . LYS A 1 119 ? 44.156 -30.891 -22.953 1 39 119 LYS A O 1
ATOM 966 N N . GLU A 1 120 ? 44.531 -32.062 -21.219 1 36.44 120 GLU A N 1
ATOM 967 C CA . GLU A 1 120 ? 43.969 -31.469 -20.016 1 36.44 120 GLU A CA 1
ATOM 968 C C . GLU A 1 120 ? 44.406 -30 -19.891 1 36.44 120 GLU A C 1
ATOM 970 O O . GLU A 1 120 ? 45.469 -29.703 -19.375 1 36.44 120 GLU A O 1
ATOM 975 N N . LYS A 1 121 ? 44.469 -29.156 -20.938 1 37.5 121 LYS A N 1
ATOM 976 C CA . LYS A 1 121 ? 44.844 -27.859 -20.344 1 37.5 121 LYS A CA 1
ATOM 977 C C . LYS A 1 121 ? 43.844 -27.453 -19.266 1 37.5 121 LYS A C 1
ATOM 979 O O . LYS A 1 121 ? 42.656 -27.328 -19.516 1 37.5 121 LYS A O 1
ATOM 984 N N . LYS A 1 122 ? 44.031 -27.938 -18.062 1 39.53 122 LYS A N 1
ATOM 985 C CA . LYS A 1 122 ? 43.438 -27.766 -16.75 1 39.53 122 LYS A CA 1
ATOM 986 C C . LYS A 1 122 ? 43.094 -26.297 -16.484 1 39.53 122 LYS A C 1
ATOM 988 O O . LYS A 1 122 ? 44 -25.469 -16.297 1 39.53 122 LYS A O 1
ATOM 993 N N . ALA A 1 123 ? 42.281 -25.641 -17.219 1 40.88 123 ALA A N 1
ATOM 994 C CA . ALA A 1 123 ? 41.875 -24.344 -16.688 1 40.88 123 ALA A CA 1
ATOM 995 C C . ALA A 1 123 ? 41.312 -24.484 -15.273 1 40.88 123 ALA A C 1
ATOM 997 O O . ALA A 1 123 ? 40.25 -25.109 -15.07 1 40.88 123 ALA A O 1
ATOM 998 N N . THR A 1 124 ? 42.156 -24.688 -14.18 1 41.34 124 THR A N 1
ATOM 999 C CA . THR A 1 124 ? 42.031 -24.922 -12.75 1 41.34 124 THR A CA 1
ATOM 1000 C C . THR A 1 124 ? 41.188 -23.844 -12.094 1 41.34 124 THR A C 1
ATOM 1002 O O . THR A 1 124 ? 41.469 -22.656 -12.219 1 41.34 124 THR A O 1
ATOM 1005 N N . VAL A 1 125 ? 39.938 -24 -12.086 1 46.25 125 VAL A N 1
ATOM 1006 C CA . VAL A 1 125 ? 39.062 -23.219 -11.219 1 46.25 125 VAL A CA 1
ATOM 1007 C C . VAL A 1 125 ? 39.438 -23.469 -9.758 1 46.25 125 VAL A C 1
ATOM 1009 O O . VAL A 1 125 ? 39.812 -24.578 -9.383 1 46.25 125 VAL A O 1
ATOM 1012 N N . CYS A 1 126 ? 39.688 -22.438 -8.961 1 48.19 126 CYS A N 1
ATOM 1013 C CA . CYS A 1 126 ? 40.125 -22.5 -7.566 1 48.19 126 CYS A CA 1
ATOM 1014 C C . CYS A 1 126 ? 39.094 -23.219 -6.711 1 48.19 126 CYS A C 1
ATOM 1016 O O . CYS A 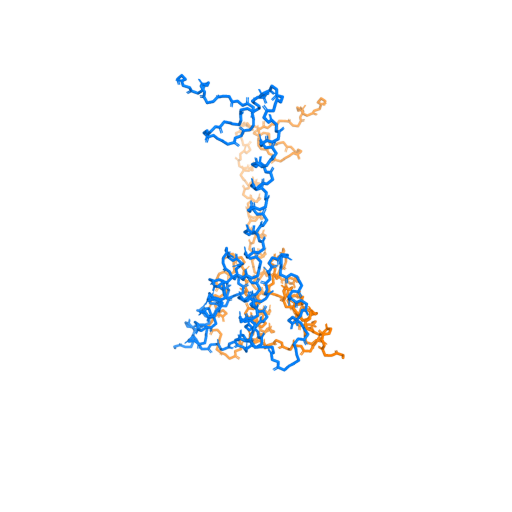1 126 ? 37.906 -22.953 -6.824 1 48.19 126 CYS A O 1
ATOM 1018 N N . SER A 1 127 ? 39.312 -24.438 -6.219 1 53.75 127 SER A N 1
ATOM 1019 C CA . SER A 1 127 ? 38.438 -25.219 -5.367 1 53.75 127 SER A CA 1
ATOM 1020 C C . SER A 1 127 ? 37.938 -24.391 -4.191 1 53.75 127 SER A C 1
ATOM 1022 O O . SER A 1 127 ? 36.844 -24.672 -3.65 1 53.75 127 SER A O 1
ATOM 1024 N N . TYR A 1 128 ? 38.75 -23.453 -3.762 1 52.78 128 TYR A N 1
ATOM 1025 C CA . TYR A 1 128 ? 38.375 -22.672 -2.596 1 52.78 128 TYR A CA 1
ATOM 1026 C C . TYR A 1 128 ? 37.406 -21.562 -2.982 1 52.78 128 TYR A C 1
ATOM 1028 O O . TYR A 1 128 ? 36.375 -21.391 -2.34 1 52.78 128 TYR A O 1
ATOM 1036 N N . CYS A 1 129 ? 37.625 -20.672 -3.861 1 53.66 129 CYS A N 1
ATOM 1037 C CA . CYS A 1 129 ? 36.812 -19.516 -4.203 1 53.66 129 CYS A CA 1
ATOM 1038 C C . CYS A 1 129 ? 36.094 -19.719 -5.516 1 53.66 129 CYS A C 1
ATOM 1040 O O . CYS A 1 129 ? 35.375 -18.828 -5.992 1 53.66 129 CYS A O 1
ATOM 1042 N N . LYS A 1 130 ? 36.031 -20.969 -6.062 1 56.06 130 LYS A N 1
ATOM 1043 C CA . LYS A 1 130 ? 35.312 -21.469 -7.234 1 56.06 130 LYS A CA 1
ATOM 1044 C C . LYS A 1 130 ? 35.5 -20.547 -8.43 1 56.06 130 LYS A C 1
ATOM 1046 O O . LYS A 1 130 ? 34.688 -20.516 -9.344 1 56.06 130 LYS A O 1
ATOM 1051 N N . LYS A 1 131 ? 36.438 -19.688 -8.406 1 53.47 131 LYS A N 1
ATOM 1052 C CA . LYS A 1 131 ? 36.75 -18.797 -9.523 1 53.47 131 LYS A CA 1
ATOM 1053 C C . LYS A 1 131 ? 37.75 -19.406 -10.469 1 53.47 131 LYS A C 1
ATOM 1055 O O . LYS A 1 131 ? 38.531 -20.297 -10.07 1 53.47 131 LYS A O 1
ATOM 1060 N N . PHE A 1 132 ? 37.75 -19.016 -11.828 1 52.66 132 PHE A N 1
ATOM 1061 C CA . PHE A 1 132 ? 38.594 -19.5 -12.906 1 52.66 132 PHE A CA 1
ATOM 1062 C C . PHE A 1 132 ? 39.969 -18.844 -12.844 1 52.66 132 PHE A C 1
ATOM 1064 O O . PHE A 1 132 ? 40.094 -17.641 -12.539 1 52.66 132 PHE A O 1
ATOM 1071 N N . GLY A 1 133 ? 41.094 -19.531 -13 1 52.75 133 GLY A N 1
ATOM 1072 C CA . GLY A 1 133 ? 42.406 -19.016 -13.227 1 52.75 133 GLY A CA 1
ATOM 1073 C C . GLY A 1 133 ? 43.375 -19.312 -12.086 1 52.75 133 GLY A C 1
ATOM 1074 O O . GLY A 1 133 ? 44.594 -19.094 -12.203 1 52.75 133 GLY A O 1
ATOM 1075 N N . HIS A 1 134 ? 43.125 -19.047 -10.836 1 52 134 HIS A N 1
ATOM 1076 C CA . HIS A 1 134 ? 44.188 -19.094 -9.828 1 52 134 HIS A CA 1
ATOM 1077 C C . HIS A 1 134 ? 44.156 -20.406 -9.062 1 52 134 HIS A C 1
ATOM 1079 O O . HIS A 1 134 ? 43.156 -21.141 -9.109 1 52 134 HIS A O 1
ATOM 1085 N N . LEU A 1 135 ? 45.344 -21.078 -8.859 1 48.41 135 LEU A N 1
ATOM 1086 C CA . LEU A 1 135 ? 45.531 -22.312 -8.133 1 48.41 135 LEU A CA 1
ATOM 1087 C C . LEU A 1 135 ? 45.531 -22.078 -6.629 1 48.41 135 LEU A C 1
ATOM 1089 O O . LEU A 1 135 ? 45.938 -21 -6.172 1 48.41 135 LEU A O 1
ATOM 1093 N N . ALA A 1 136 ? 44.688 -22.844 -5.793 1 49.72 136 ALA A N 1
ATOM 1094 C CA . ALA A 1 136 ? 44.625 -22.797 -4.336 1 49.72 136 ALA A CA 1
ATOM 1095 C C . ALA A 1 136 ? 46.031 -22.719 -3.721 1 49.72 136 ALA A C 1
ATOM 1097 O O . ALA A 1 136 ? 46.188 -22.125 -2.652 1 49.72 136 ALA A O 1
ATOM 1098 N N . SER A 1 137 ? 46.969 -23.344 -4.312 1 48.19 137 SER A N 1
ATOM 1099 C CA . SER A 1 137 ? 48.281 -23.406 -3.693 1 48.19 137 SER A CA 1
ATOM 1100 C C . SER A 1 137 ? 48.812 -22 -3.391 1 48.19 137 SER A C 1
ATOM 1102 O O . SER A 1 137 ? 49.844 -21.844 -2.738 1 48.19 137 SER A O 1
ATOM 1104 N N . GLU A 1 138 ? 48.344 -21.047 -4.102 1 46 138 GLU A N 1
ATOM 1105 C CA . GLU A 1 138 ? 48.969 -19.75 -3.895 1 46 138 GLU A CA 1
ATOM 1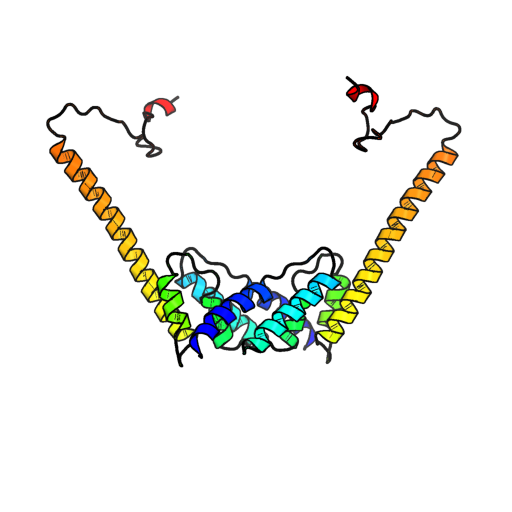106 C C . GLU A 1 138 ? 48.5 -19.109 -2.582 1 46 138 GLU A C 1
ATOM 1108 O O . GLU A 1 138 ? 49 -18.047 -2.197 1 46 138 GLU A O 1
ATOM 1113 N N . TYR A 1 139 ? 47.469 -19.594 -2.049 1 42.84 139 TYR A N 1
ATOM 1114 C CA . TYR A 1 139 ? 47.094 -19 -0.775 1 42.84 139 TYR A CA 1
ATOM 1115 C C . TYR A 1 139 ? 47.781 -19.688 0.387 1 42.84 139 TYR A C 1
ATOM 1117 O O . TYR A 1 139 ? 47.5 -19.391 1.552 1 42.84 139 TYR A O 1
ATOM 1125 N N . ILE A 1 140 ? 48.5 -20.734 0.23 1 42.91 140 ILE A N 1
ATOM 1126 C CA . ILE A 1 140 ? 49.094 -21.406 1.385 1 42.91 140 ILE A CA 1
ATOM 1127 C C . ILE A 1 140 ? 50.188 -20.516 1.988 1 42.91 140 ILE A C 1
ATOM 1129 O O . ILE A 1 140 ? 50.594 -20.734 3.131 1 42.91 140 ILE A O 1
ATOM 1133 N N . ASP A 1 141 ? 50.469 -19.312 1.602 1 32.53 141 ASP A N 1
ATOM 1134 C CA . ASP A 1 141 ? 51.469 -18.828 2.562 1 32.53 141 ASP A CA 1
ATOM 1135 C C . ASP A 1 141 ? 50.812 -18.469 3.893 1 32.53 141 ASP A C 1
ATOM 1137 O O . ASP A 1 141 ? 49.688 -17.953 3.92 1 32.53 141 ASP A O 1
ATOM 1141 N N . MET B 1 1 ? -14.82 -6.727 -21.828 1 35.69 1 MET B N 1
ATOM 1142 C CA . MET B 1 1 ? -14.484 -5.367 -21.422 1 35.69 1 MET B CA 1
ATOM 1143 C C . MET B 1 1 ? -13.914 -5.359 -20 1 35.69 1 MET B C 1
ATOM 1145 O O . MET B 1 1 ? -13.539 -4.301 -19.484 1 35.69 1 MET B O 1
ATOM 1149 N N . LYS B 1 2 ? -14.188 -6.539 -19.094 1 44.94 2 LYS B N 1
ATOM 1150 C CA . LYS B 1 2 ? -14 -6.707 -17.656 1 44.94 2 LYS B CA 1
ATOM 1151 C C . LYS B 1 2 ? -12.523 -6.891 -17.312 1 44.94 2 LYS B C 1
ATOM 1153 O O . LYS B 1 2 ? -12.055 -6.414 -16.281 1 44.94 2 LYS B O 1
ATOM 1158 N N . ASN B 1 3 ? -11.602 -7.75 -18.203 1 51.84 3 ASN B N 1
ATOM 1159 C CA . ASN B 1 3 ? -10.25 -8.266 -17.984 1 51.84 3 ASN B CA 1
ATOM 1160 C C . ASN B 1 3 ? -9.227 -7.133 -17.953 1 51.84 3 ASN B C 1
ATOM 1162 O O . ASN B 1 3 ? -8.266 -7.191 -17.172 1 51.84 3 ASN B O 1
ATOM 1166 N N . LYS B 1 4 ? -9.273 -6.152 -19.094 1 56.09 4 LYS B N 1
ATOM 1167 C CA . LYS B 1 4 ? -8.398 -4.988 -19.203 1 56.09 4 LYS B CA 1
ATOM 1168 C C . LYS B 1 4 ? -8.469 -4.121 -17.953 1 56.09 4 LYS B C 1
ATOM 1170 O O . LYS B 1 4 ? -7.492 -3.451 -17.609 1 56.09 4 LYS B O 1
ATOM 1175 N N . SER B 1 5 ? -9.305 -4.754 -17.031 1 85.44 5 SER B N 1
ATOM 1176 C CA . SER B 1 5 ? -9.695 -3.877 -15.938 1 85.44 5 SER B CA 1
ATOM 1177 C C . SER B 1 5 ? -8.914 -4.188 -14.672 1 85.44 5 SER B C 1
ATOM 1179 O O . SER B 1 5 ? -8.398 -3.277 -14.008 1 85.44 5 SER B O 1
ATOM 1181 N N . ARG B 1 6 ? -8.367 -5.52 -14.75 1 91.25 6 ARG B N 1
ATOM 1182 C CA . ARG B 1 6 ? -7.691 -5.859 -13.508 1 91.25 6 ARG B CA 1
ATOM 1183 C C . ARG B 1 6 ? -6.23 -5.418 -13.539 1 91.25 6 ARG B C 1
ATOM 1185 O O . ARG B 1 6 ? -5.684 -4.992 -12.523 1 91.25 6 ARG B O 1
ATOM 1192 N N . ALA B 1 7 ? -5.656 -5.605 -14.758 1 92.56 7 ALA B N 1
ATOM 1193 C CA . ALA B 1 7 ? -4.281 -5.141 -14.922 1 92.56 7 ALA B CA 1
ATOM 1194 C C . ALA B 1 7 ? -4.168 -3.643 -14.648 1 92.56 7 ALA B C 1
ATOM 1196 O O . ALA B 1 7 ? -3.236 -3.197 -13.977 1 92.56 7 ALA B O 1
ATOM 1197 N N . ARG B 1 8 ? -5.082 -2.943 -15.188 1 94.38 8 ARG B N 1
ATOM 1198 C CA . ARG B 1 8 ? -5.102 -1.499 -14.977 1 94.38 8 ARG B CA 1
ATOM 1199 C C . ARG B 1 8 ? -5.332 -1.164 -13.508 1 94.38 8 ARG B C 1
ATOM 1201 O O . ARG B 1 8 ? -4.672 -0.279 -12.961 1 94.38 8 ARG B O 1
ATOM 1208 N N . ILE B 1 9 ? -6.176 -1.903 -12.891 1 95.56 9 ILE B N 1
ATOM 1209 C CA . ILE B 1 9 ? -6.453 -1.703 -11.469 1 95.56 9 ILE B CA 1
ATOM 1210 C C . ILE B 1 9 ? -5.199 -2.008 -10.656 1 95.56 9 ILE B C 1
ATOM 1212 O O . ILE B 1 9 ? -4.848 -1.254 -9.742 1 95.56 9 ILE B O 1
ATOM 1216 N N . ALA B 1 10 ? -4.582 -3.066 -11 1 95.06 10 ALA B N 1
ATOM 1217 C CA . ALA B 1 10 ? -3.354 -3.432 -10.297 1 95.06 10 ALA B CA 1
ATOM 1218 C C . ALA B 1 10 ? -2.311 -2.322 -10.406 1 95.06 10 ALA B C 1
ATOM 1220 O O . ALA B 1 10 ? -1.656 -1.977 -9.422 1 95.06 10 ALA B O 1
ATOM 1221 N N . GLN B 1 11 ? -2.141 -1.795 -11.602 1 94.38 11 GLN B N 1
ATOM 1222 C CA . GLN B 1 11 ? -1.177 -0.725 -11.836 1 94.38 11 GLN B CA 1
ATOM 1223 C C . GLN B 1 11 ? -1.534 0.523 -11.031 1 94.38 11 GLN B C 1
ATOM 1225 O O . GLN B 1 11 ? -0.669 1.128 -10.398 1 94.38 11 GLN B O 1
ATOM 1230 N N . LEU B 1 12 ? -2.738 0.936 -11.039 1 95.88 12 LEU B N 1
ATOM 1231 C CA . LEU B 1 12 ? -3.203 2.133 -10.344 1 95.88 12 LEU B CA 1
ATOM 1232 C C . LEU B 1 12 ? -3.111 1.956 -8.836 1 95.88 12 LEU B C 1
ATOM 1234 O O . LEU B 1 12 ? -2.787 2.902 -8.109 1 95.88 12 LEU B O 1
ATOM 1238 N N . ARG B 1 13 ? -3.43 0.763 -8.398 1 95.38 13 ARG B N 1
ATOM 1239 C CA . ARG B 1 13 ? -3.293 0.44 -6.98 1 95.38 13 ARG B CA 1
ATOM 1240 C C . ARG B 1 13 ? -1.849 0.598 -6.52 1 95.38 13 ARG B C 1
ATOM 1242 O O . ARG B 1 13 ? -1.588 1.193 -5.473 1 95.38 13 ARG B O 1
ATOM 1249 N N . SER B 1 14 ? -0.969 0.074 -7.258 1 93.31 14 SER B N 1
ATOM 1250 C CA . SER B 1 14 ? 0.451 0.209 -6.949 1 93.31 14 SER B CA 1
ATOM 1251 C C . SER B 1 14 ? 0.86 1.675 -6.855 1 93.31 14 SER B C 1
ATOM 1253 O O . SER B 1 14 ? 1.593 2.064 -5.945 1 93.31 14 SER B O 1
ATOM 1255 N N . GLU B 1 15 ? 0.423 2.447 -7.746 1 93.19 15 GLU B N 1
ATOM 1256 C CA . GLU B 1 15 ? 0.7 3.879 -7.73 1 93.19 15 GLU B CA 1
ATOM 1257 C C . GLU B 1 15 ? 0.156 4.535 -6.465 1 93.19 15 GLU B C 1
ATOM 1259 O O . GLU B 1 15 ? 0.858 5.305 -5.805 1 93.19 15 GLU B O 1
ATOM 1264 N N . PHE B 1 16 ? -1.044 4.223 -6.113 1 95.44 16 PHE B N 1
ATOM 1265 C CA . PHE B 1 16 ? -1.722 4.812 -4.965 1 95.44 16 PHE B CA 1
ATOM 1266 C C . PHE B 1 16 ? -0.964 4.516 -3.678 1 95.44 16 PHE B C 1
ATOM 1268 O O . PHE B 1 16 ? -0.693 5.418 -2.887 1 95.44 16 PHE B O 1
ATOM 1275 N N . TYR B 1 17 ? -0.541 3.314 -3.484 1 93.62 17 TYR B N 1
ATOM 1276 C CA . TYR B 1 17 ? 0.035 2.912 -2.205 1 93.62 17 TYR B CA 1
ATOM 1277 C C . TYR B 1 17 ? 1.53 3.203 -2.166 1 93.62 17 TYR B C 1
ATOM 1279 O O . TYR B 1 17 ? 2.146 3.176 -1.097 1 93.62 17 TYR B O 1
ATOM 1287 N N . SER B 1 18 ? 2.09 3.506 -3.34 1 90.56 18 SER B N 1
ATOM 1288 C CA . SER B 1 18 ? 3.531 3.732 -3.365 1 90.56 18 SER B CA 1
ATOM 1289 C C . SER B 1 18 ? 3.857 5.223 -3.309 1 90.56 18 SER B C 1
ATOM 1291 O O . SER B 1 18 ? 5.031 5.605 -3.283 1 90.56 18 SER B O 1
ATOM 1293 N N . ILE B 1 19 ? 2.875 6.047 -3.305 1 88.81 19 ILE B N 1
ATOM 1294 C CA . ILE B 1 19 ? 3.113 7.484 -3.307 1 88.81 19 ILE B CA 1
ATOM 1295 C C . ILE B 1 19 ? 3.875 7.883 -2.045 1 88.81 19 ILE B C 1
ATOM 1297 O O . ILE B 1 19 ? 3.492 7.504 -0.935 1 88.81 19 ILE B O 1
ATOM 1301 N N . LYS B 1 20 ? 5.027 8.461 -2.281 1 77.69 20 LYS B N 1
ATOM 1302 C CA . LYS B 1 20 ? 5.848 8.922 -1.161 1 77.69 20 LYS B CA 1
ATOM 1303 C C . LYS B 1 20 ? 5.809 10.438 -1.039 1 77.69 20 LYS B C 1
ATOM 1305 O O . LYS B 1 20 ? 5.418 11.133 -1.979 1 77.69 20 LYS B O 1
ATOM 1310 N N . LYS B 1 21 ? 6.266 10.688 0.122 1 71.62 21 LYS B N 1
ATOM 1311 C CA . LYS B 1 21 ? 6.254 12.117 0.418 1 71.62 21 LYS B CA 1
ATOM 1312 C C . LYS B 1 21 ? 7.102 12.891 -0.583 1 71.62 21 LYS B C 1
ATOM 1314 O O . LYS B 1 21 ? 8.148 12.406 -1.024 1 71.62 21 LYS B O 1
ATOM 1319 N N . GLN B 1 22 ? 6.5 14.008 -0.932 1 68.75 22 GLN B N 1
ATOM 1320 C CA . GLN B 1 22 ? 7.102 15 -1.82 1 68.75 22 GLN B CA 1
ATOM 1321 C C . GLN B 1 22 ? 7.496 16.266 -1.056 1 68.75 22 GLN B C 1
ATOM 1323 O O . GLN B 1 22 ? 7.094 16.438 0.096 1 68.75 22 GLN B O 1
ATOM 1328 N N . PRO B 1 23 ? 8.305 16.938 -1.706 1 67.06 23 PRO B N 1
ATOM 1329 C CA . PRO B 1 23 ? 8.758 18.172 -1.064 1 67.06 23 PRO B CA 1
ATOM 1330 C C . PRO B 1 23 ? 7.598 19 -0.503 1 67.06 23 PRO B C 1
ATOM 1332 O O . PRO B 1 23 ? 7.738 19.625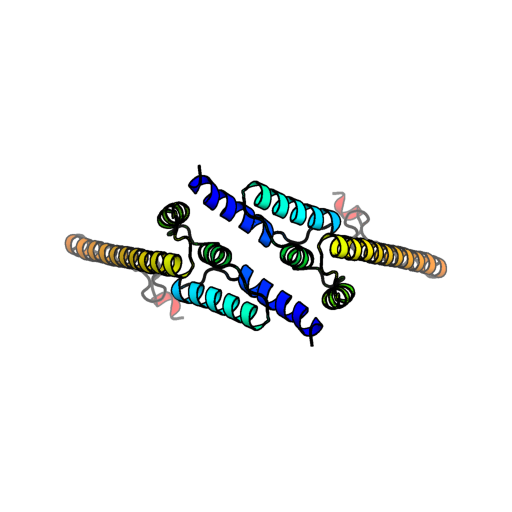 0.547 1 67.06 23 PRO B O 1
ATOM 1335 N N . SER B 1 24 ? 6.473 19.031 -1.111 1 83.12 24 SER B N 1
ATOM 1336 C CA . SER B 1 24 ? 5.312 19.781 -0.639 1 83.12 24 SER B CA 1
ATOM 1337 C C . SER B 1 24 ? 4.16 18.844 -0.277 1 83.12 24 SER B C 1
ATOM 1339 O O . SER B 1 24 ? 3.828 17.938 -1.04 1 83.12 24 SER B O 1
ATOM 1341 N N . GLU B 1 25 ? 3.623 19.109 0.893 1 85.06 25 GLU B N 1
ATOM 1342 C CA . GLU B 1 25 ? 2.477 18.328 1.347 1 85.06 25 GLU B CA 1
ATOM 1343 C C . GLU B 1 25 ? 1.276 18.516 0.424 1 85.06 25 GLU B C 1
ATOM 1345 O O . GLU B 1 25 ? 0.518 17.578 0.178 1 85.06 25 GLU B O 1
ATOM 1350 N N . SER B 1 26 ? 1.143 19.734 -0.042 1 88.38 26 SER B N 1
ATOM 1351 C CA . SER B 1 26 ? 0.027 20.016 -0.941 1 88.38 26 SER B CA 1
ATOM 1352 C C . SER B 1 26 ? 0.093 19.141 -2.189 1 88.38 26 SER B C 1
ATOM 1354 O O . SER B 1 26 ? -0.92 18.594 -2.619 1 88.38 26 SER B O 1
ATOM 1356 N N . VAL B 1 27 ? 1.272 19.078 -2.768 1 89.31 27 VAL B N 1
ATOM 1357 C CA . VAL B 1 27 ? 1.465 18.25 -3.961 1 89.31 27 VAL B CA 1
ATOM 1358 C C . VAL B 1 27 ? 1.237 16.781 -3.623 1 89.31 27 VAL B C 1
ATOM 1360 O O . VAL B 1 27 ? 0.556 16.062 -4.359 1 89.31 27 VAL B O 1
ATOM 1363 N N . TYR B 1 28 ? 1.771 16.391 -2.543 1 92.38 28 TYR B N 1
ATOM 1364 C CA . TYR B 1 28 ? 1.617 15.023 -2.064 1 92.38 28 TYR B CA 1
ATOM 1365 C C . TYR B 1 28 ? 0.144 14.656 -1.929 1 92.38 28 TYR B C 1
ATOM 1367 O O . TYR B 1 28 ? -0.299 13.641 -2.463 1 92.38 28 TYR B O 1
ATOM 1375 N N . LEU B 1 29 ? -0.604 15.484 -1.274 1 95.06 29 LEU B N 1
ATOM 1376 C CA . LEU B 1 29 ? -2.014 15.227 -1.001 1 95.06 29 LEU B CA 1
ATOM 1377 C C . LEU B 1 29 ? -2.826 15.219 -2.291 1 95.06 29 LEU B C 1
ATOM 1379 O O . LEU B 1 29 ? -3.754 14.422 -2.443 1 95.06 29 LEU B O 1
ATOM 1383 N N . THR B 1 30 ? -2.465 16.078 -3.188 1 94.31 30 THR B N 1
ATOM 1384 C CA . THR B 1 30 ? -3.139 16.109 -4.48 1 94.31 30 THR B CA 1
ATOM 1385 C C . THR B 1 30 ? -2.891 14.828 -5.262 1 94.31 30 THR B C 1
ATOM 1387 O O . THR B 1 30 ? -3.811 14.281 -5.875 1 94.31 30 THR B O 1
ATOM 1390 N N . HIS B 1 31 ? -1.714 14.328 -5.203 1 94.5 31 HIS B N 1
ATOM 1391 C CA . HIS B 1 31 ? -1.38 13.086 -5.891 1 94.5 31 HIS B CA 1
ATOM 1392 C C . HIS B 1 31 ? -2.18 11.914 -5.336 1 94.5 31 HIS B C 1
ATOM 1394 O O . HIS B 1 31 ? -2.658 11.07 -6.094 1 94.5 31 HIS B O 1
ATOM 1400 N N . ILE B 1 32 ? -2.281 11.875 -4.07 1 95.88 32 ILE B N 1
ATOM 1401 C CA . ILE B 1 32 ? -3.047 10.812 -3.43 1 95.88 32 ILE B CA 1
ATOM 1402 C C . ILE B 1 32 ? -4.496 10.852 -3.912 1 95.88 32 ILE B C 1
ATOM 1404 O O . ILE B 1 32 ? -5.066 9.828 -4.277 1 95.88 32 ILE B O 1
ATOM 1408 N N . GLN B 1 33 ? -5.027 12.047 -3.926 1 95.88 33 GLN B N 1
ATOM 1409 C CA . GLN B 1 33 ? -6.418 12.211 -4.34 1 95.88 33 GLN B CA 1
ATOM 1410 C C . GLN B 1 33 ? -6.598 11.852 -5.812 1 95.88 33 GLN B C 1
ATOM 1412 O O . GLN B 1 33 ? -7.594 11.234 -6.191 1 95.88 33 GLN B O 1
ATOM 1417 N N . GLN B 1 34 ? -5.684 12.273 -6.582 1 96.38 34 GLN B N 1
ATOM 1418 C CA . GLN B 1 34 ? -5.742 11.961 -8.008 1 96.38 34 GLN B CA 1
ATOM 1419 C C . GLN B 1 34 ? -5.656 10.461 -8.25 1 96.38 34 GLN B C 1
ATOM 1421 O O . GLN B 1 34 ? -6.363 9.922 -9.102 1 96.38 34 GLN B O 1
ATOM 1426 N N . ALA B 1 35 ? -4.762 9.82 -7.527 1 96.81 35 ALA B N 1
ATOM 1427 C CA . ALA B 1 35 ? -4.621 8.375 -7.656 1 96.81 35 ALA B CA 1
ATOM 1428 C C . ALA B 1 35 ? -5.902 7.66 -7.242 1 96.81 35 ALA B C 1
ATOM 1430 O O . ALA B 1 35 ? -6.324 6.699 -7.891 1 96.81 35 ALA B O 1
ATOM 1431 N N . ALA B 1 36 ? -6.535 8.125 -6.168 1 97.31 36 ALA B N 1
ATOM 1432 C CA . ALA B 1 36 ? -7.801 7.555 -5.727 1 97.31 36 ALA B CA 1
ATOM 1433 C C . ALA B 1 36 ? -8.891 7.734 -6.781 1 97.31 36 ALA B C 1
ATOM 1435 O O . ALA B 1 36 ? -9.664 6.816 -7.047 1 97.31 36 ALA B O 1
ATOM 1436 N N . LYS B 1 37 ? -8.906 8.914 -7.344 1 97.31 37 LYS B N 1
ATOM 1437 C CA . LYS B 1 37 ? -9.875 9.203 -8.398 1 97.31 37 LYS B CA 1
ATOM 1438 C C . LYS B 1 37 ? -9.641 8.312 -9.617 1 97.31 37 LYS B C 1
ATOM 1440 O O . LYS B 1 37 ? -10.594 7.816 -10.219 1 97.31 37 LYS B O 1
ATOM 1445 N N . ALA B 1 38 ? -8.438 8.117 -10 1 96.88 38 ALA B N 1
ATOM 1446 C CA . ALA B 1 38 ? -8.102 7.258 -11.133 1 96.88 38 ALA B CA 1
ATOM 1447 C C . ALA B 1 38 ? -8.57 5.824 -10.891 1 96.88 38 ALA B C 1
ATOM 1449 O O . ALA B 1 38 ? -9.102 5.184 -11.797 1 96.88 38 ALA B O 1
ATOM 1450 N N . LEU B 1 39 ? -8.406 5.34 -9.711 1 96.75 39 LEU B N 1
ATOM 1451 C CA . LEU B 1 39 ? -8.875 4.008 -9.352 1 96.75 39 LEU B CA 1
ATOM 1452 C C . LEU B 1 39 ? -10.391 3.916 -9.453 1 96.75 39 LEU B C 1
ATOM 1454 O O . LEU B 1 39 ? -10.922 2.943 -9.992 1 96.75 39 LEU B O 1
ATOM 1458 N N . LYS B 1 40 ? -11.047 4.941 -8.906 1 96.25 40 LYS B N 1
ATOM 1459 C CA . LYS B 1 40 ? -12.508 4.984 -8.992 1 96.25 40 LYS B CA 1
ATOM 1460 C C . LYS B 1 40 ? -12.969 4.961 -10.445 1 96.25 40 LYS B C 1
ATOM 1462 O O . LYS B 1 40 ? -13.898 4.227 -10.789 1 96.25 40 LYS B O 1
ATOM 1467 N N . ASN B 1 41 ? -12.297 5.699 -11.266 1 95.69 41 ASN B N 1
ATOM 1468 C CA . ASN B 1 41 ? -12.648 5.762 -12.68 1 95.69 41 ASN B CA 1
ATOM 1469 C C . ASN B 1 41 ? -12.406 4.422 -13.375 1 95.69 41 ASN B C 1
ATOM 1471 O O . ASN B 1 41 ? -13.086 4.094 -14.344 1 95.69 41 ASN B O 1
ATOM 1475 N N . ALA B 1 42 ? -11.484 3.676 -12.859 1 94.56 42 ALA B N 1
ATOM 1476 C CA . ALA B 1 42 ? -11.172 2.357 -13.406 1 94.56 42 ALA B CA 1
ATOM 1477 C C . ALA B 1 42 ? -12.133 1.301 -12.859 1 94.56 42 ALA B C 1
ATOM 1479 O O . ALA B 1 42 ? -12.062 0.133 -13.25 1 94.56 42 ALA B O 1
ATOM 1480 N N . GLY B 1 43 ? -12.969 1.718 -11.906 1 92.62 43 GLY B N 1
ATOM 1481 C CA . GLY B 1 43 ? -14 0.812 -11.414 1 92.62 43 GLY B CA 1
ATOM 1482 C C . GLY B 1 43 ? -13.734 0.309 -10.008 1 92.62 43 GLY B C 1
ATOM 1483 O O . GLY B 1 43 ? -14.422 -0.587 -9.523 1 92.62 43 GLY B O 1
ATOM 1484 N N . LYS B 1 44 ? -12.695 0.771 -9.359 1 93.75 44 LYS B N 1
ATOM 1485 C CA . LYS B 1 44 ? -12.383 0.378 -7.988 1 93.75 44 LYS B CA 1
ATOM 1486 C C . LYS B 1 44 ? -12.344 1.591 -7.062 1 93.75 44 LYS B C 1
ATOM 1488 O O . LYS B 1 44 ? -11.367 2.338 -7.043 1 93.75 44 LYS B O 1
ATOM 1493 N N . SER B 1 45 ? -13.391 1.597 -6.281 1 94.56 45 SER B N 1
ATOM 1494 C CA . SER B 1 45 ? -13.453 2.697 -5.324 1 94.56 45 SER B CA 1
ATOM 1495 C C . SER B 1 45 ? -12.695 2.359 -4.043 1 94.56 45 SER B C 1
ATOM 1497 O O . SER B 1 45 ? -12.812 1.252 -3.52 1 94.56 45 SER B O 1
ATOM 1499 N N . ILE B 1 46 ? -11.93 3.32 -3.607 1 95.38 46 ILE B N 1
ATOM 1500 C CA . ILE B 1 46 ? -11.227 3.201 -2.334 1 95.38 46 ILE B CA 1
ATOM 1501 C C . ILE B 1 46 ? -12.047 3.869 -1.23 1 95.38 46 ILE B C 1
ATOM 1503 O O . ILE B 1 46 ? -12.492 5.008 -1.382 1 95.38 46 ILE B O 1
ATOM 1507 N N . PRO B 1 47 ? -12.234 3.17 -0.119 1 94.81 47 PRO B N 1
ATOM 1508 C CA . PRO B 1 47 ? -12.961 3.795 0.986 1 94.81 47 PRO B CA 1
ATOM 1509 C C . PRO B 1 47 ? -12.305 5.082 1.479 1 94.81 47 PRO B C 1
ATOM 1511 O O . PRO B 1 47 ? -11.078 5.191 1.473 1 94.81 47 PRO B O 1
ATOM 1514 N N . GLU B 1 48 ? -13.102 6.02 1.973 1 94.62 48 GLU B N 1
ATOM 1515 C CA . GLU B 1 48 ? -12.617 7.328 2.395 1 94.62 48 GLU B CA 1
ATOM 1516 C C . GLU B 1 48 ? -11.602 7.199 3.527 1 94.62 48 GLU B C 1
ATOM 1518 O O . GLU B 1 48 ? -10.609 7.934 3.566 1 94.62 48 GLU B O 1
ATOM 1523 N N . ASP B 1 49 ? -11.867 6.32 4.418 1 94.06 49 ASP B N 1
ATOM 1524 C CA . ASP B 1 49 ? -10.938 6.164 5.539 1 94.06 49 ASP B CA 1
ATOM 1525 C C . ASP B 1 49 ? -9.594 5.621 5.066 1 94.06 49 ASP B C 1
ATOM 1527 O O . ASP B 1 49 ? -8.555 5.938 5.648 1 94.06 49 ASP B O 1
ATOM 1531 N N . GLU B 1 50 ? -9.633 4.812 4.012 1 95.56 50 GLU B N 1
ATOM 1532 C CA . GLU B 1 50 ? -8.383 4.312 3.441 1 95.56 50 GLU B CA 1
ATOM 1533 C C . GLU B 1 50 ? -7.582 5.438 2.789 1 95.56 50 GLU B C 1
ATOM 1535 O O . GLU B 1 50 ? -6.359 5.492 2.916 1 95.56 50 GLU B O 1
ATOM 1540 N N . VAL B 1 51 ? -8.273 6.297 2.1 1 97 51 VAL B N 1
ATOM 1541 C CA . VAL B 1 51 ? -7.617 7.469 1.524 1 97 51 VAL B CA 1
ATOM 1542 C C . VAL B 1 51 ? -7.02 8.328 2.639 1 97 51 VAL B C 1
ATOM 1544 O O . VAL B 1 51 ? -5.887 8.797 2.527 1 97 51 VAL B O 1
ATOM 1547 N N . ALA B 1 52 ? -7.734 8.469 3.713 1 96.62 52 ALA B N 1
ATOM 1548 C CA . ALA B 1 52 ? -7.27 9.242 4.863 1 96.62 52 ALA B CA 1
ATOM 1549 C C . ALA B 1 52 ? -5.992 8.641 5.445 1 96.62 52 ALA B C 1
ATOM 1551 O O . ALA B 1 52 ? -5.027 9.367 5.711 1 96.62 52 ALA B O 1
ATOM 1552 N N . TYR B 1 53 ? -5.977 7.348 5.621 1 95.94 53 TYR B N 1
ATOM 1553 C CA . TYR B 1 53 ? -4.781 6.688 6.133 1 95.94 53 TYR B CA 1
ATOM 1554 C C . TYR B 1 53 ? -3.596 6.906 5.199 1 95.94 53 TYR B C 1
ATOM 1556 O O . TYR B 1 53 ? -2.469 7.109 5.652 1 95.94 53 TYR B O 1
ATOM 1564 N N . GLN B 1 54 ? -3.869 6.805 3.916 1 96.19 54 GLN B N 1
ATOM 1565 C CA . GLN B 1 54 ? -2.787 6.98 2.953 1 96.19 54 GLN B CA 1
ATOM 1566 C C . GLN B 1 54 ? -2.195 8.383 3.043 1 96.19 54 GLN B C 1
ATOM 1568 O O . GLN B 1 54 ? -0.987 8.57 2.873 1 96.19 54 GLN B O 1
ATOM 1573 N N . MET B 1 55 ? -2.992 9.336 3.355 1 95.75 55 MET B N 1
ATOM 1574 C CA . MET B 1 55 ? -2.559 10.734 3.434 1 95.75 55 MET B CA 1
ATOM 1575 C C . MET B 1 55 ? -1.588 10.938 4.59 1 95.75 55 MET B C 1
ATOM 1577 O O . MET B 1 55 ? -0.736 11.828 4.543 1 95.75 55 MET B O 1
ATOM 1581 N N . ILE B 1 56 ? -1.698 10.117 5.555 1 94.69 56 ILE B N 1
ATOM 1582 C CA . ILE B 1 56 ? -0.873 10.352 6.734 1 94.69 56 ILE B CA 1
ATOM 1583 C C . ILE B 1 56 ? 0.242 9.312 6.797 1 94.69 56 ILE B C 1
ATOM 1585 O O . ILE B 1 56 ? 1.039 9.305 7.738 1 94.69 56 ILE B O 1
ATOM 1589 N N . GLU B 1 57 ? 0.22 8.57 5.641 1 90.88 57 GLU B N 1
ATOM 1590 C CA . GLU B 1 57 ? 1.246 7.539 5.555 1 90.88 57 GLU B CA 1
ATOM 1591 C C . GLU B 1 57 ? 2.613 8.141 5.25 1 90.88 57 GLU B C 1
ATOM 1593 O O . GLU B 1 57 ? 2.738 9 4.375 1 90.88 57 GLU B O 1
ATOM 1598 N N . ASN B 1 58 ? 3.607 7.961 6.023 1 82.69 58 ASN B N 1
ATOM 1599 C CA . ASN B 1 58 ? 5 8.312 5.77 1 82.69 58 ASN B CA 1
ATOM 1600 C C . ASN B 1 58 ? 5.242 9.805 5.934 1 82.69 58 ASN B C 1
ATOM 1602 O O . ASN B 1 58 ? 5.996 10.406 5.168 1 82.69 58 ASN B O 1
ATOM 1606 N N . LEU B 1 59 ? 4.574 10.406 6.734 1 88.31 59 LEU B N 1
ATOM 1607 C CA . LEU B 1 59 ? 4.84 11.805 7.059 1 88.31 59 LEU B CA 1
ATOM 1608 C C . LEU B 1 59 ? 6.188 11.953 7.754 1 88.31 59 LEU B C 1
ATOM 1610 O O . LEU B 1 59 ? 6.574 11.102 8.555 1 88.31 59 LEU B O 1
ATOM 1614 N N . PRO B 1 60 ? 6.871 13.062 7.359 1 88.19 60 PRO B N 1
ATOM 1615 C CA . PRO B 1 60 ? 8.133 13.305 8.07 1 88.19 60 PRO B CA 1
ATOM 1616 C C . PRO B 1 60 ? 7.926 13.555 9.562 1 88.19 60 PRO B C 1
ATOM 1618 O O . PRO B 1 60 ? 6.797 13.781 10.008 1 88.19 60 PRO B O 1
ATOM 1621 N N . THR B 1 61 ? 9.094 13.539 10.266 1 90.31 61 THR B N 1
ATOM 1622 C CA . THR B 1 61 ? 9.078 13.609 11.719 1 90.31 61 THR B CA 1
ATOM 1623 C C . THR B 1 61 ? 8.523 14.945 12.195 1 90.31 61 THR B C 1
ATOM 1625 O O . THR B 1 61 ? 8.016 15.055 13.312 1 90.31 61 THR B O 1
ATOM 1628 N N . GLU B 1 62 ? 8.578 15.922 11.422 1 89.5 62 GLU B N 1
ATOM 1629 C CA . GLU B 1 62 ? 8.078 17.25 11.789 1 89.5 62 GLU B CA 1
ATOM 1630 C C . GLU B 1 62 ? 6.574 17.219 12.023 1 89.5 62 GLU B C 1
ATOM 1632 O O . GLU B 1 62 ? 6.027 18.125 12.672 1 89.5 62 GLU B O 1
ATOM 1637 N N . PHE B 1 63 ? 5.93 16.125 11.539 1 92.44 63 PHE B N 1
ATOM 1638 C CA . PHE B 1 63 ? 4.477 16.047 11.641 1 92.44 63 PHE B CA 1
ATOM 1639 C C . PHE B 1 63 ? 4.066 15.148 12.797 1 92.44 63 PHE B C 1
ATOM 1641 O O . PHE B 1 63 ? 2.883 14.852 12.969 1 92.44 63 PHE B O 1
ATOM 1648 N N . ASP B 1 64 ? 4.902 14.742 13.641 1 92 64 ASP B N 1
ATOM 1649 C CA . ASP B 1 64 ? 4.602 13.758 14.672 1 92 64 ASP B CA 1
ATOM 1650 C C . ASP B 1 64 ? 3.516 14.273 15.617 1 92 64 ASP B C 1
ATOM 1652 O O . ASP B 1 64 ? 2.613 13.523 15.992 1 92 64 ASP B O 1
ATOM 1656 N N . ASN B 1 65 ? 3.617 15.5 16 1 91.56 65 ASN B N 1
ATOM 1657 C CA . ASN B 1 65 ? 2.648 16.062 16.938 1 91.56 65 ASN B CA 1
ATOM 1658 C C . ASN B 1 65 ? 1.243 16.078 16.344 1 91.56 65 ASN B C 1
ATOM 1660 O O . ASN B 1 65 ? 0.282 15.672 17 1 91.56 65 ASN B O 1
ATOM 1664 N N . ILE B 1 66 ? 1.173 16.5 15.109 1 95.06 66 ILE B N 1
ATOM 1665 C CA . ILE B 1 66 ? -0.147 16.609 14.5 1 95.06 66 ILE B CA 1
ATOM 1666 C C . ILE B 1 66 ? -0.69 15.211 14.195 1 95.06 66 ILE B C 1
ATOM 1668 O O . ILE B 1 66 ? -1.904 14.992 14.211 1 95.06 66 ILE B O 1
ATOM 1672 N N . LEU B 1 67 ? 0.157 14.297 13.859 1 94.56 67 LEU B N 1
ATOM 1673 C CA . LEU B 1 67 ? -0.264 12.922 13.602 1 94.56 67 LEU B CA 1
ATOM 1674 C C . LEU B 1 67 ? -0.976 12.336 14.812 1 94.56 67 LEU B C 1
ATOM 1676 O O . LEU B 1 67 ? -2.004 11.672 14.672 1 94.56 67 LEU B O 1
ATOM 1680 N N . GLN B 1 68 ? -0.416 12.586 15.961 1 93.69 68 GLN B N 1
ATOM 1681 C CA . GLN B 1 68 ? -1.041 12.117 17.188 1 93.69 68 GLN B CA 1
ATOM 1682 C C . GLN B 1 68 ? -2.445 12.688 17.344 1 93.69 68 GLN B C 1
ATOM 1684 O O . GLN B 1 68 ? -3.363 11.992 17.781 1 93.69 68 GLN B O 1
ATOM 1689 N N . GLN B 1 69 ? -2.561 13.875 16.984 1 93.94 69 GLN B N 1
ATOM 1690 C CA . GLN B 1 69 ? -3.867 14.523 17.047 1 93.94 69 GLN B CA 1
ATOM 1691 C C . GLN B 1 69 ? -4.832 13.898 16.031 1 93.94 69 GLN B C 1
ATOM 1693 O O . GLN B 1 69 ? -6.012 13.711 16.328 1 93.94 69 GLN B O 1
ATOM 1698 N N . ILE B 1 70 ? -4.336 13.594 14.898 1 96.12 70 ILE B N 1
ATOM 1699 C CA . ILE B 1 70 ? -5.148 13 13.836 1 96.12 70 ILE B CA 1
ATOM 1700 C C . ILE B 1 70 ? -5.652 11.625 14.289 1 96.12 70 ILE B C 1
ATOM 1702 O O . ILE B 1 70 ? -6.82 11.289 14.07 1 96.12 70 ILE B O 1
ATOM 1706 N N . TYR B 1 71 ? -4.824 10.867 14.953 1 93.94 71 TYR B N 1
ATOM 1707 C CA . TYR B 1 71 ? -5.219 9.555 15.438 1 93.94 71 TYR B CA 1
ATOM 1708 C C . TYR B 1 71 ? -6.367 9.656 16.438 1 93.94 71 TYR B C 1
ATOM 1710 O O . TYR B 1 71 ? -7.141 8.719 16.609 1 93.94 71 TYR B O 1
ATOM 1718 N N . GLN B 1 72 ? -6.555 10.789 16.938 1 92.5 72 GLN B N 1
ATOM 1719 C CA . GLN B 1 72 ? -7.535 10.953 18.016 1 92.5 72 GLN B CA 1
ATOM 1720 C C . GLN B 1 72 ? -8.836 11.555 17.469 1 92.5 72 GLN B C 1
ATOM 1722 O O . GLN B 1 72 ? -9.797 11.734 18.219 1 92.5 72 GLN B O 1
ATOM 1727 N N . LEU B 1 73 ? -8.812 11.703 16.172 1 91.75 73 LEU B N 1
ATOM 1728 C CA . LEU B 1 73 ? -10.047 12.234 15.586 1 91.75 73 LEU B CA 1
ATOM 1729 C C . LEU B 1 73 ? -11.211 11.281 15.805 1 91.75 73 LEU B C 1
ATOM 1731 O O . LEU B 1 73 ? -11.086 10.078 15.562 1 91.75 73 LEU B O 1
ATOM 1735 N N . LYS B 1 74 ? -12.336 11.656 16.312 1 82.25 74 LYS B N 1
ATOM 1736 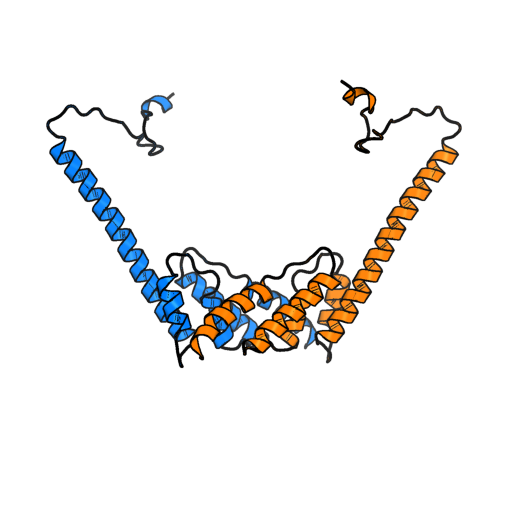C CA . LYS B 1 74 ? -13.461 10.781 16.641 1 82.25 74 LYS B CA 1
ATOM 1737 C C . LYS B 1 74 ? -14.328 10.516 15.422 1 82.25 74 LYS B C 1
ATOM 1739 O O . LYS B 1 74 ? -14.609 9.367 15.086 1 82.25 74 LYS B O 1
ATOM 1744 N N . ASP B 1 75 ? -15 11.453 14.773 1 77.69 75 ASP B N 1
ATOM 1745 C CA . ASP B 1 75 ? -16 11.211 13.742 1 77.69 75 ASP B CA 1
ATOM 1746 C C . ASP B 1 75 ? -15.57 11.797 12.398 1 77.69 75 ASP B C 1
ATOM 1748 O O . ASP B 1 75 ? -16.219 11.57 11.375 1 77.69 75 ASP B O 1
ATOM 1752 N N . GLU B 1 76 ? -14.438 12.203 12.453 1 86 76 GLU B N 1
ATOM 1753 C CA . GLU B 1 76 ? -14.148 12.93 11.219 1 86 76 GLU B CA 1
ATOM 1754 C C . GLU B 1 76 ? -12.797 12.516 10.641 1 86 76 GLU B C 1
ATOM 1756 O O . GLU B 1 76 ? -12.023 13.359 10.188 1 86 76 GLU B O 1
ATOM 1761 N N . PHE B 1 77 ? -12.602 11.203 10.648 1 93.69 77 PHE B N 1
ATOM 1762 C CA . PHE B 1 77 ? -11.383 10.734 9.992 1 93.69 77 PHE B CA 1
ATOM 1763 C C . PHE B 1 77 ? -11.602 10.602 8.484 1 93.69 77 PHE B C 1
ATOM 1765 O O . PHE B 1 77 ? -11.734 9.492 7.969 1 93.69 77 PHE B O 1
ATOM 1772 N N . LEU B 1 78 ? -11.68 11.797 7.812 1 96 78 LEU B N 1
ATOM 1773 C CA . LEU B 1 78 ? -11.992 11.914 6.395 1 96 78 LEU B CA 1
ATOM 1774 C C . LEU B 1 78 ? -10.891 12.672 5.66 1 96 78 LEU B C 1
ATOM 1776 O O . LEU B 1 78 ? -10.258 13.57 6.23 1 96 78 LEU B O 1
ATOM 1780 N N . PRO B 1 79 ? -10.773 12.328 4.387 1 96.88 79 PRO B N 1
ATOM 1781 C CA . PRO B 1 79 ? -9.703 12.938 3.604 1 96.88 79 PRO B CA 1
ATOM 1782 C C . PRO B 1 79 ? -9.742 14.461 3.631 1 96.88 79 PRO B C 1
ATOM 1784 O O . PRO B 1 79 ? -8.703 15.109 3.789 1 96.88 79 PRO B O 1
ATOM 1787 N N . ASN B 1 80 ? -10.891 15.047 3.508 1 96 80 ASN B N 1
ATOM 1788 C CA . ASN B 1 80 ? -10.984 16.5 3.465 1 96 80 ASN B CA 1
ATOM 1789 C C . ASN B 1 80 ? -10.531 17.125 4.777 1 96 80 ASN B C 1
ATOM 1791 O O . ASN B 1 80 ? -9.812 18.141 4.773 1 96 80 ASN B O 1
ATOM 1795 N N . LYS B 1 81 ? -10.914 16.594 5.832 1 96.62 81 LYS B N 1
ATOM 1796 C CA . LYS B 1 81 ? -10.5 17.094 7.141 1 96.62 81 LYS B CA 1
ATOM 1797 C C . LYS B 1 81 ? -9 16.938 7.348 1 96.62 81 LYS B C 1
ATOM 1799 O O . LYS B 1 81 ? -8.328 17.859 7.805 1 96.62 81 LYS B O 1
ATOM 1804 N N . ILE B 1 82 ? -8.492 15.805 7.023 1 96.75 82 ILE B N 1
ATOM 1805 C CA . ILE B 1 82 ? -7.07 15.516 7.176 1 96.75 82 ILE B CA 1
ATOM 1806 C C . ILE B 1 82 ? -6.254 16.469 6.312 1 96.75 82 ILE B C 1
ATOM 1808 O O . ILE B 1 82 ? -5.219 16.984 6.746 1 96.75 82 ILE B O 1
ATOM 1812 N N . ARG B 1 83 ? -6.746 16.703 5.133 1 96.38 83 ARG B N 1
ATOM 1813 C CA . ARG B 1 83 ? -6.074 17.641 4.238 1 96.38 83 ARG B CA 1
ATOM 1814 C C . ARG B 1 83 ? -5.945 19.016 4.883 1 96.38 83 ARG B C 1
ATOM 1816 O O . ARG B 1 83 ? -4.863 19.609 4.875 1 96.38 83 ARG B O 1
ATOM 1823 N N . ILE B 1 84 ? -6.953 19.5 5.426 1 96.62 84 ILE B N 1
ATOM 1824 C CA . ILE B 1 84 ? -6.961 20.812 6.062 1 96.62 84 ILE B CA 1
ATOM 1825 C C . ILE B 1 84 ? -5.957 20.828 7.211 1 96.62 84 ILE B C 1
ATOM 1827 O O . ILE B 1 84 ? -5.164 21.766 7.332 1 96.62 84 ILE B O 1
ATOM 1831 N N . ILE B 1 85 ? -6.016 19.781 8.016 1 96.5 85 ILE B N 1
ATOM 1832 C CA . ILE B 1 85 ? -5.133 19.703 9.172 1 96.5 85 ILE B CA 1
ATOM 1833 C C . ILE B 1 85 ? -3.676 19.703 8.703 1 96.5 85 ILE B C 1
ATOM 1835 O O . ILE B 1 85 ? -2.857 20.469 9.227 1 96.5 85 ILE B O 1
ATOM 1839 N N . LEU B 1 86 ? -3.352 18.922 7.695 1 95.62 86 LEU B N 1
ATOM 1840 C CA . LEU B 1 86 ? -1.977 18.766 7.234 1 95.62 86 LEU B CA 1
ATOM 1841 C C . LEU B 1 86 ? -1.474 20.047 6.57 1 95.62 86 LEU B C 1
ATOM 1843 O O . LEU B 1 86 ? -0.326 20.438 6.777 1 95.62 86 LEU B O 1
ATOM 1847 N N . LEU B 1 87 ? -2.314 20.641 5.797 1 95.69 87 LEU B N 1
ATOM 1848 C CA . LEU B 1 87 ? -1.903 21.875 5.133 1 95.69 87 LEU B CA 1
ATOM 1849 C C . LEU B 1 87 ? -1.695 23 6.145 1 95.69 87 LEU B C 1
ATOM 1851 O O . LEU B 1 87 ? -0.768 23.797 6.004 1 95.69 87 LEU B O 1
ATOM 1855 N N . THR B 1 88 ? -2.553 23.078 7.129 1 96.31 88 THR B N 1
ATOM 1856 C CA . THR B 1 88 ? -2.391 24.047 8.195 1 96.31 88 THR B CA 1
ATOM 1857 C C . THR B 1 88 ? -1.08 23.828 8.945 1 96.31 88 THR B C 1
ATOM 1859 O O . THR B 1 88 ? -0.328 24.781 9.188 1 96.31 88 THR B O 1
ATOM 1862 N N . GLU B 1 89 ? -0.807 22.562 9.258 1 94.69 89 GLU B N 1
ATOM 1863 C CA . GLU B 1 89 ? 0.426 22.219 9.961 1 94.69 89 GLU B CA 1
ATOM 1864 C C . GLU B 1 89 ? 1.653 22.531 9.109 1 94.69 89 GLU B C 1
ATOM 1866 O O . GLU B 1 89 ? 2.66 23.031 9.633 1 94.69 89 GLU B O 1
ATOM 1871 N N . GLU B 1 90 ? 1.605 22.266 7.852 1 92.5 90 GLU B N 1
ATOM 1872 C CA . GLU B 1 90 ? 2.699 22.609 6.953 1 92.5 90 GLU B CA 1
ATOM 1873 C C . GLU B 1 90 ? 2.996 24.109 6.996 1 92.5 90 GLU B C 1
ATOM 1875 O O . GLU B 1 90 ? 4.16 24.516 7.039 1 92.5 90 GLU B O 1
ATOM 1880 N N . GLY B 1 91 ? 1.952 24.891 6.902 1 93.38 91 GLY B N 1
ATOM 1881 C CA . GLY B 1 91 ? 2.121 26.328 7.035 1 93.38 91 GLY B CA 1
ATOM 1882 C C . GLY B 1 91 ? 2.824 26.719 8.32 1 93.38 91 GLY B C 1
ATOM 1883 O O . GLY B 1 91 ? 3.691 27.609 8.312 1 93.38 91 GLY B O 1
ATOM 1884 N N . ARG B 1 92 ? 2.416 26.109 9.367 1 93.62 92 ARG B N 1
ATOM 1885 C CA . ARG B 1 92 ? 3.02 26.391 10.664 1 93.62 92 ARG B CA 1
ATOM 1886 C C . ARG B 1 92 ? 4.504 26.047 10.664 1 93.62 92 ARG B C 1
ATOM 1888 O O . ARG B 1 92 ? 5.332 26.812 11.156 1 93.62 92 ARG B O 1
ATOM 1895 N N . ILE B 1 93 ? 4.828 24.875 10.164 1 90.69 93 ILE B N 1
ATOM 1896 C CA . ILE B 1 93 ? 6.199 24.375 10.117 1 90.69 93 ILE B CA 1
ATOM 1897 C C . ILE B 1 93 ? 7.059 25.328 9.289 1 90.69 93 ILE B C 1
ATOM 1899 O O . ILE B 1 93 ? 8.164 25.703 9.703 1 90.69 93 ILE B O 1
ATOM 1903 N N . LEU B 1 94 ? 6.562 25.734 8.148 1 89.25 94 LEU B N 1
ATOM 1904 C CA . LEU B 1 94 ? 7.293 26.641 7.258 1 89.25 94 LEU B CA 1
ATOM 1905 C C . LEU B 1 94 ? 7.512 28 7.914 1 89.25 94 LEU B C 1
ATOM 1907 O O . LEU B 1 94 ? 8.586 28.594 7.773 1 89.25 94 LEU B O 1
ATOM 1911 N N . SER B 1 95 ? 6.562 28.469 8.609 1 92.31 95 SER B N 1
ATOM 1912 C CA . SER B 1 95 ? 6.668 29.75 9.305 1 92.31 95 SER B CA 1
ATOM 1913 C C . SER B 1 95 ? 7.723 29.688 10.406 1 92.31 95 SER B C 1
ATOM 1915 O O . SER B 1 95 ? 8.492 30.641 10.586 1 92.31 95 SER B O 1
ATOM 1917 N N . LYS B 1 96 ? 7.77 28.609 11.094 1 90.62 96 LYS B N 1
ATOM 1918 C CA . LYS B 1 96 ? 8.758 28.438 12.156 1 90.62 96 LYS B CA 1
ATOM 1919 C C . LYS B 1 96 ? 10.172 28.375 11.586 1 90.62 96 LYS B C 1
ATOM 1921 O O . LYS B 1 96 ? 11.102 28.953 12.156 1 90.62 96 LYS B O 1
ATOM 1926 N N . GLN B 1 97 ? 10.32 27.672 10.555 1 87 97 GLN B N 1
ATOM 1927 C CA . GLN B 1 97 ? 11.625 27.547 9.906 1 87 97 GLN B CA 1
ATOM 1928 C C . GLN B 1 97 ? 12.102 28.891 9.375 1 87 97 GLN B C 1
ATOM 1930 O O . GLN B 1 97 ? 13.297 29.203 9.453 1 87 97 GLN B O 1
ATOM 1935 N N . ALA B 1 98 ? 11.242 29.688 8.852 1 87.06 98 ALA B N 1
ATOM 1936 C CA . ALA B 1 98 ? 11.578 31.016 8.352 1 87.06 98 ALA B CA 1
ATOM 1937 C C . ALA B 1 98 ? 12.008 31.938 9.492 1 87.06 98 ALA B C 1
ATOM 1939 O O . ALA B 1 98 ? 12.953 32.719 9.344 1 87.06 98 ALA B O 1
ATOM 1940 N N . LYS B 1 99 ? 11.43 31.844 10.547 1 87.5 99 LYS B N 1
ATOM 1941 C CA . LYS B 1 99 ? 11.758 32.656 11.703 1 87.5 99 LYS B CA 1
ATOM 1942 C C . LYS B 1 99 ? 13.125 32.281 12.273 1 87.5 99 LYS B C 1
ATOM 1944 O O . LYS B 1 99 ? 13.883 33.156 12.719 1 87.5 99 LYS B O 1
ATOM 1949 N N . GLU B 1 100 ? 13.352 31.047 12.25 1 83.62 100 GLU B N 1
ATOM 1950 C CA . GLU B 1 100 ? 14.633 30.578 12.758 1 83.62 100 GLU B CA 1
ATOM 1951 C C . GLU B 1 100 ? 15.789 31.062 11.883 1 83.62 100 GLU B C 1
ATOM 1953 O O . GLU B 1 100 ? 16.859 31.422 12.383 1 83.62 100 GLU B O 1
ATOM 1958 N N . ILE B 1 101 ? 15.594 31.094 10.633 1 77.69 101 ILE B N 1
ATOM 1959 C CA . ILE B 1 101 ? 16.594 31.578 9.695 1 77.69 101 ILE B CA 1
ATOM 1960 C C . ILE B 1 101 ? 16.797 33.094 9.891 1 77.69 101 ILE B C 1
ATOM 1962 O O . ILE B 1 101 ? 17.922 33.594 9.891 1 77.69 101 ILE B O 1
ATOM 1966 N N . ASP B 1 102 ? 15.75 33.812 10.094 1 77.69 102 ASP B N 1
ATOM 1967 C CA . ASP B 1 102 ? 15.805 35.25 10.32 1 77.69 102 ASP B CA 1
ATOM 1968 C C . ASP B 1 102 ? 16.484 35.594 11.648 1 77.69 102 ASP B C 1
ATOM 1970 O O . ASP B 1 102 ? 17.297 36.5 11.727 1 77.69 102 ASP B O 1
ATOM 1974 N N . ASN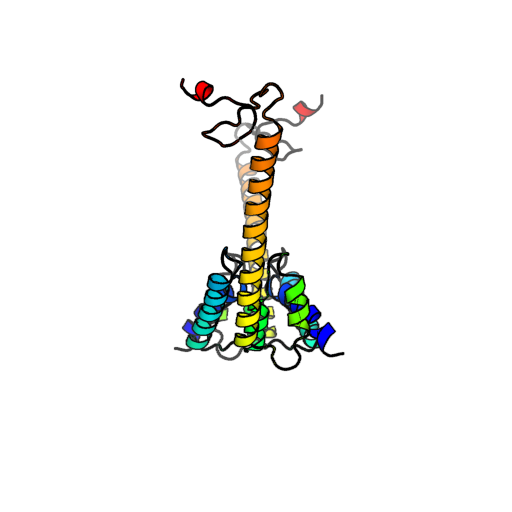 B 1 103 ? 16.203 34.812 12.617 1 77.44 103 ASN B N 1
ATOM 1975 C CA . ASN B 1 103 ? 16.828 35.031 13.922 1 77.44 103 ASN B CA 1
ATOM 1976 C C . ASN B 1 103 ? 18.328 34.75 13.891 1 77.44 103 ASN B C 1
ATOM 1978 O O . ASN B 1 103 ? 19.109 35.406 14.562 1 77.44 103 ASN B O 1
ATOM 1982 N N . SER B 1 104 ? 18.609 33.719 13.148 1 71.19 104 SER B N 1
ATOM 1983 C CA . SER B 1 104 ? 20.031 33.406 13.023 1 71.19 104 SER B CA 1
ATOM 1984 C C . SER B 1 104 ? 20.781 34.5 12.266 1 71.19 104 SER B C 1
ATOM 1986 O O . SER B 1 104 ? 21.953 34.781 12.57 1 71.19 104 SER B O 1
ATOM 1988 N N . LYS B 1 105 ? 20.219 35.156 11.43 1 69.94 105 LYS B N 1
ATOM 1989 C CA . LYS B 1 105 ? 20.828 36.25 10.68 1 69.94 105 LYS B CA 1
ATOM 1990 C C . LYS B 1 105 ? 20.969 37.5 11.547 1 69.94 105 LYS B C 1
ATOM 1992 O O . LYS B 1 105 ? 21.984 38.219 11.469 1 69.94 105 LYS B O 1
ATOM 1997 N N . VAL B 1 106 ? 20.047 37.781 12.297 1 66.06 106 VAL B N 1
ATOM 1998 C CA . VAL B 1 106 ? 20.094 38.938 13.18 1 66.06 106 VAL B CA 1
ATOM 1999 C C . VAL B 1 106 ? 21.188 38.75 14.227 1 66.06 106 VAL B C 1
ATOM 2001 O O . VAL B 1 106 ? 21.938 39.688 14.523 1 66.06 106 VAL B O 1
ATOM 2004 N N . LEU B 1 107 ? 21.312 37.562 14.672 1 66.81 107 LEU B N 1
ATOM 2005 C CA . LEU B 1 107 ? 22.344 37.281 15.664 1 66.81 107 LEU B CA 1
ATOM 2006 C C . LEU B 1 107 ? 23.734 37.438 15.055 1 66.81 107 LEU B C 1
ATOM 2008 O O . LEU B 1 107 ? 24.656 37.969 15.695 1 66.81 107 LEU B O 1
ATOM 2012 N N . VAL B 1 108 ? 23.781 37.094 13.844 1 65.12 108 VAL B N 1
ATOM 2013 C CA . VAL B 1 108 ? 25.078 37.219 13.188 1 65.12 108 VAL B CA 1
ATOM 2014 C C . VAL B 1 108 ? 25.391 38.688 12.914 1 65.12 108 VAL B C 1
ATOM 2016 O O . VAL B 1 108 ? 26.531 39.125 13.094 1 65.12 108 VAL B O 1
ATOM 2019 N N . THR B 1 109 ? 24.391 39.469 12.539 1 60.12 109 THR B N 1
ATOM 2020 C CA . THR B 1 109 ? 24.609 40.875 12.266 1 60.12 109 THR B CA 1
ATOM 2021 C C . THR B 1 109 ? 24.875 41.625 13.562 1 60.12 109 THR B C 1
ATOM 2023 O O . THR B 1 109 ? 25.703 42.562 13.594 1 60.12 109 THR B O 1
ATOM 2026 N N . GLU B 1 110 ? 24.234 41.219 14.586 1 58.09 110 GLU B N 1
ATOM 2027 C CA . GLU B 1 110 ? 24.453 41.906 15.867 1 58.09 110 GLU B CA 1
ATOM 2028 C C . GLU B 1 110 ? 25.812 41.531 16.453 1 58.09 110 GLU B C 1
ATOM 2030 O O . GLU B 1 110 ? 26.484 42.344 17.047 1 58.09 110 GLU B O 1
ATOM 2035 N N . GLU B 1 111 ? 26.078 40.281 16.266 1 56.91 111 GLU B N 1
ATOM 2036 C CA . GLU B 1 111 ? 27.391 39.875 16.75 1 56.91 111 GLU B CA 1
ATOM 2037 C C . GLU B 1 111 ? 28.5 40.594 15.984 1 56.91 111 GLU B C 1
ATOM 2039 O O . GLU B 1 111 ? 29.547 40.938 16.547 1 56.91 111 GLU B O 1
ATOM 2044 N N . LYS B 1 112 ? 28.188 40.938 14.758 1 53.94 112 LYS B N 1
ATOM 2045 C CA . LYS B 1 112 ? 29.172 41.688 13.992 1 53.94 112 LYS B CA 1
ATOM 2046 C C . LYS B 1 112 ? 29.234 43.125 14.453 1 53.94 112 LYS B C 1
ATOM 2048 O O . LYS B 1 112 ? 30.266 43.781 14.32 1 53.94 112 LYS B O 1
ATOM 2053 N N . LYS B 1 113 ? 28.156 43.594 14.953 1 53.22 113 LYS B N 1
ATOM 2054 C CA . LYS B 1 113 ? 28.203 45 15.367 1 53.22 113 LYS B CA 1
ATOM 2055 C C . LYS B 1 113 ? 29.016 45.156 16.656 1 53.22 113 LYS B C 1
ATOM 2057 O O . LYS B 1 113 ? 29.688 46.156 16.844 1 53.22 113 LYS B O 1
ATOM 2062 N N . ASN B 1 114 ? 28.953 44.156 17.453 1 52.38 114 ASN B N 1
ATOM 2063 C CA . ASN B 1 114 ? 29.688 44.312 18.703 1 52.38 114 ASN B CA 1
ATOM 2064 C C . ASN B 1 114 ? 31.156 43.969 18.531 1 52.38 114 ASN B C 1
ATOM 2066 O O . ASN B 1 114 ? 31.969 44.219 19.438 1 52.38 114 ASN B O 1
ATOM 2070 N N . ILE B 1 115 ? 31.406 43.062 17.531 1 48.38 115 ILE B N 1
ATOM 2071 C CA . ILE B 1 115 ? 32.812 42.75 17.312 1 48.38 115 ILE B CA 1
ATOM 2072 C C . ILE B 1 115 ? 33.469 43.875 16.547 1 48.38 115 ILE B C 1
ATOM 2074 O O . ILE B 1 115 ? 34.531 43.719 15.945 1 48.38 115 ILE B O 1
ATOM 2078 N N . GLY B 1 116 ? 32.812 44.969 16.422 1 40.53 116 GLY B N 1
ATOM 2079 C CA . GLY B 1 116 ? 33.531 46.031 15.703 1 40.53 116 GLY B CA 1
ATOM 2080 C C . GLY B 1 116 ? 34.875 46.344 16.297 1 40.53 116 GLY B C 1
ATOM 2081 O O . GLY B 1 116 ? 35.656 47.125 15.719 1 40.53 116 GLY B O 1
ATOM 2082 N N . THR B 1 117 ? 34.969 46.406 17.641 1 41.56 117 THR B N 1
ATOM 2083 C CA . THR B 1 117 ? 36.25 46.969 18.031 1 41.56 117 THR B CA 1
ATOM 2084 C C . THR B 1 117 ? 37.344 45.938 17.875 1 41.56 117 THR B C 1
ATOM 2086 O O . THR B 1 117 ? 38.531 46.281 18 1 41.56 117 THR B O 1
ATOM 2089 N N . LEU B 1 118 ? 37.125 44.625 18.281 1 39.88 118 LEU B N 1
ATOM 2090 C CA . LEU B 1 118 ? 38.344 43.844 18.219 1 39.88 118 LEU B CA 1
ATOM 2091 C C . LEU B 1 118 ? 38.719 43.5 16.766 1 39.88 118 LEU B C 1
ATOM 2093 O O . LEU B 1 118 ? 37.844 43.5 15.891 1 39.88 118 LEU B O 1
ATOM 2097 N N . LYS B 1 119 ? 40.031 43.375 16.406 1 39.28 119 LYS B N 1
ATOM 2098 C CA . LYS B 1 119 ? 40.719 43.094 15.148 1 39.28 119 LYS B CA 1
ATOM 2099 C C . LYS B 1 119 ? 40.031 41.938 14.398 1 39.28 119 LYS B C 1
ATOM 2101 O O . LYS B 1 119 ? 39.75 40.906 14.977 1 39.28 119 LYS B O 1
ATOM 2106 N N . GLU B 1 120 ? 39.312 42.094 13.352 1 38.28 120 GLU B N 1
ATOM 2107 C CA . GLU B 1 120 ? 38.594 41.312 12.359 1 38.28 120 GLU B CA 1
ATOM 2108 C C . GLU B 1 120 ? 39.375 40.062 11.977 1 38.28 120 GLU B C 1
ATOM 2110 O O . GLU B 1 120 ? 40.344 40.156 11.234 1 38.28 120 GLU B O 1
ATOM 2115 N N . LYS B 1 121 ? 39.875 39.219 12.945 1 37.03 121 LYS B N 1
ATOM 2116 C CA . LYS B 1 121 ? 40.406 38.031 12.258 1 37.03 121 LYS B CA 1
ATOM 2117 C C . LYS B 1 121 ? 39.344 37.438 11.328 1 37.03 121 LYS B C 1
ATOM 2119 O O . LYS B 1 121 ? 38.25 37.125 11.758 1 37.03 121 LYS B O 1
ATOM 2124 N N . LYS B 1 122 ? 39.281 37.875 10.078 1 38.59 122 LYS B N 1
ATOM 2125 C CA . LYS B 1 122 ? 38.531 37.562 8.859 1 38.59 122 LYS B CA 1
ATOM 2126 C C . LYS B 1 122 ? 38.375 36.062 8.695 1 38.59 122 LYS B C 1
ATOM 2128 O O . LYS B 1 122 ? 39.344 35.344 8.383 1 38.59 122 LYS B O 1
ATOM 2133 N N . ALA B 1 123 ? 37.781 35.344 9.547 1 40.81 123 ALA B N 1
ATOM 2134 C CA . ALA B 1 123 ? 37.531 33.969 9.117 1 40.81 123 ALA B CA 1
ATOM 2135 C C . ALA B 1 123 ? 36.719 33.938 7.824 1 40.81 123 ALA B C 1
ATOM 2137 O O . ALA B 1 123 ? 35.594 34.375 7.789 1 40.81 123 ALA B O 1
ATOM 2138 N N . THR B 1 124 ? 37.344 34.094 6.562 1 41.22 124 THR B N 1
ATOM 2139 C CA . THR B 1 124 ? 36.938 34.219 5.16 1 41.22 124 THR B CA 1
ATOM 2140 C C . THR B 1 124 ?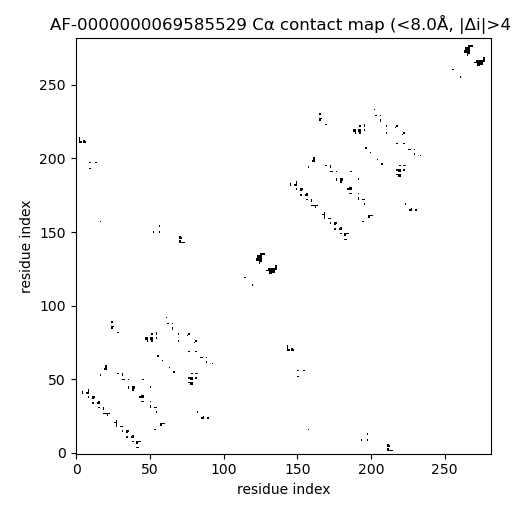 36.125 33 4.73 1 41.22 124 THR B C 1
ATOM 2142 O O . THR B 1 124 ? 36.562 31.859 4.832 1 41.22 124 THR B O 1
ATOM 2145 N N . VAL B 1 125 ? 34.906 33 4.926 1 46.03 125 VAL B N 1
ATOM 2146 C CA . VAL B 1 125 ? 34 32.062 4.266 1 46.03 125 VAL B CA 1
ATOM 2147 C C . VAL B 1 125 ? 34.031 32.312 2.758 1 46.03 125 VAL B C 1
ATOM 2149 O O . VAL B 1 125 ? 34.094 33.438 2.311 1 46.03 125 VAL B O 1
ATOM 2152 N N . CYS B 1 126 ? 34.25 31.266 1.927 1 48.31 126 CYS B N 1
ATOM 2153 C CA . CYS B 1 126 ? 34.344 31.344 0.473 1 48.31 126 CYS B CA 1
ATOM 2154 C C . CYS B 1 126 ? 33.062 31.875 -0.132 1 48.31 126 CYS B C 1
ATOM 2156 O O . CYS B 1 126 ? 31.969 31.438 0.244 1 48.31 126 CYS B O 1
ATOM 2158 N N . SER B 1 127 ? 32.969 33.094 -0.685 1 53.78 127 SER B N 1
ATOM 2159 C CA . SER B 1 127 ? 31.797 33.688 -1.322 1 53.78 127 SER B CA 1
ATOM 2160 C C . SER B 1 127 ? 31.172 32.75 -2.355 1 53.78 127 SER B C 1
ATOM 2162 O O . SER B 1 127 ? 29.984 32.875 -2.674 1 53.78 127 SER B O 1
ATOM 2164 N N . TYR B 1 128 ? 32.031 31.922 -2.949 1 53 128 TYR B N 1
ATOM 2165 C CA . TYR B 1 128 ? 31.547 31.062 -4.012 1 53 128 TYR B CA 1
ATOM 2166 C C . TYR B 1 128 ? 30.844 29.844 -3.432 1 53 128 TYR B C 1
ATOM 2168 O O . TYR B 1 128 ? 29.719 29.5 -3.838 1 53 128 TYR B O 1
ATOM 2176 N N . CYS B 1 129 ? 31.375 29 -2.637 1 53.72 129 CYS B N 1
ATOM 2177 C CA . CYS B 1 129 ? 30.844 27.734 -2.141 1 53.72 129 CYS B CA 1
ATOM 2178 C C . CYS B 1 129 ? 30.344 27.891 -0.706 1 53.72 129 CYS B C 1
ATOM 2180 O O . CYS B 1 129 ? 29.891 26.922 -0.098 1 53.72 129 CYS B O 1
ATOM 2182 N N . LYS B 1 130 ? 30.266 29.109 -0.155 1 56.03 130 LYS B N 1
ATOM 2183 C CA . LYS B 1 130 ? 29.734 29.531 1.137 1 56.03 130 LYS B CA 1
ATOM 2184 C C . LYS B 1 130 ? 30.281 28.672 2.27 1 56.03 130 LYS B C 1
ATOM 2186 O O . LYS B 1 130 ? 29.656 28.531 3.32 1 56.03 130 LYS B O 1
ATOM 2191 N N . LYS B 1 131 ? 31.328 27.953 2.031 1 54.28 131 LYS B N 1
ATOM 2192 C CA . LYS B 1 131 ? 31.984 27.156 3.066 1 54.28 131 LYS B CA 1
ATOM 2193 C C . LYS B 1 131 ? 33.062 27.953 3.783 1 54.28 131 LYS B C 1
ATOM 2195 O O . LYS B 1 131 ? 33.594 28.922 3.236 1 54.28 131 LYS B O 1
ATOM 2200 N N . PHE B 1 132 ? 33.375 27.609 5.129 1 51.81 132 PHE B N 1
ATOM 2201 C CA . PHE B 1 132 ? 34.375 28.25 5.992 1 51.81 132 PHE B CA 1
ATOM 2202 C C . PHE B 1 132 ? 35.781 27.797 5.633 1 51.81 132 PHE B C 1
ATOM 2204 O O . PHE B 1 132 ? 36 26.625 5.305 1 51.81 132 PHE B O 1
ATOM 2211 N N . GLY B 1 133 ? 36.781 28.656 5.551 1 52.34 133 GLY B N 1
ATOM 2212 C CA . GLY B 1 133 ? 38.188 28.359 5.469 1 52.34 133 GLY B CA 1
ATOM 2213 C C . GLY B 1 133 ? 38.812 28.766 4.148 1 52.34 133 GLY B C 1
ATOM 2214 O O . GLY B 1 133 ? 40.062 28.766 4.004 1 52.34 133 GLY B O 1
ATOM 2215 N N . HIS B 1 134 ? 38.344 28.391 2.984 1 51.91 134 HIS B N 1
ATOM 2216 C CA . HIS B 1 134 ? 39.156 28.562 1.771 1 51.91 134 HIS B CA 1
ATOM 2217 C C . HIS B 1 134 ? 38.75 29.828 1.022 1 51.91 134 HIS B C 1
ATOM 2219 O O . HIS B 1 134 ? 37.688 30.391 1.283 1 51.91 134 HIS B O 1
ATOM 2225 N N . LEU B 1 135 ? 39.719 30.672 0.586 1 48.94 135 LEU B N 1
ATOM 2226 C CA . LEU B 1 135 ? 39.562 31.906 -0.171 1 48.94 135 LEU B CA 1
ATOM 2227 C C . LEU B 1 135 ? 39.281 31.609 -1.64 1 48.94 135 LEU B C 1
ATOM 2229 O O . LEU B 1 135 ? 39.719 30.594 -2.172 1 48.94 135 LEU B O 1
ATOM 2233 N N . ALA B 1 136 ? 38.156 32.188 -2.268 1 50.16 136 ALA B N 1
ATOM 2234 C CA . ALA B 1 136 ? 37.812 32.094 -3.678 1 50.16 136 ALA B CA 1
ATOM 2235 C C . ALA B 1 136 ? 39.031 32.188 -4.574 1 50.16 136 ALA B C 1
ATOM 2237 O O . ALA B 1 136 ? 39.062 31.609 -5.668 1 50.16 136 ALA B O 1
ATOM 2238 N N . SER B 1 137 ? 39.969 32.938 -4.215 1 48.59 137 SER B N 1
ATOM 2239 C CA . SER B 1 137 ? 41.125 33.156 -5.094 1 48.59 137 SER B CA 1
ATOM 2240 C C . SER B 1 137 ? 41.781 31.828 -5.484 1 48.59 137 SER B C 1
ATOM 2242 O O . SER B 1 137 ? 42.656 31.797 -6.352 1 48.59 137 SER B O 1
ATOM 2244 N N . GLU B 1 138 ? 41.594 30.859 -4.691 1 46.22 138 GLU B N 1
ATOM 2245 C CA . GLU B 1 138 ? 42.344 29.656 -5.016 1 46.22 138 GLU B CA 1
ATOM 2246 C C . GLU B 1 138 ? 41.719 28.922 -6.199 1 46.22 138 GLU B C 1
ATOM 2248 O O . GLU B 1 138 ? 42.281 27.922 -6.668 1 46.22 138 GLU B O 1
ATOM 2253 N N . TYR B 1 139 ? 40.594 29.203 -6.535 1 43.62 139 TYR B N 1
ATOM 2254 C CA . TYR B 1 139 ? 40.031 28.516 -7.699 1 43.62 139 TYR B CA 1
ATOM 2255 C C . TYR B 1 139 ? 40.438 29.234 -8.984 1 43.62 139 TYR B C 1
ATOM 2257 O O . TYR B 1 139 ? 39.969 28.859 -10.07 1 43.62 139 TYR B O 1
ATOM 2265 N N . ILE B 1 140 ? 41 30.344 -9.016 1 43.25 140 ILE B N 1
ATOM 2266 C CA . ILE B 1 140 ? 41.281 31.031 -10.273 1 43.25 140 ILE B CA 1
ATOM 2267 C C . ILE B 1 140 ? 42.344 30.266 -11.062 1 43.25 140 ILE B C 1
ATOM 2269 O O . ILE B 1 140 ? 42.531 30.484 -12.266 1 43.25 140 ILE B O 1
ATOM 2273 N N . ASP B 1 141 ? 42.875 29.156 -10.688 1 33.06 141 ASP B N 1
ATOM 2274 C CA . ASP B 1 141 ? 43.719 28.766 -11.805 1 33.06 141 ASP B CA 1
ATOM 2275 C C . ASP B 1 141 ? 42.906 28.203 -12.961 1 33.06 141 ASP B C 1
ATOM 2277 O O . ASP B 1 141 ? 41.906 27.516 -12.734 1 33.06 141 ASP B O 1
#

Sequence (282 aa):
MKNKSRARIAQLRSEFYSIKKQPSESVYLTHIQQAAKALKNAGKSIPEDEVAYQMIENLPTEFDNILQQIYQLKDEFLPNKIRIILLTEEGRILSKQAKEIDNSKVLVTEEKKNIGTLKEKKATVCSYCKKFGHLASEYIDMKNKSRARIAQLRSEFYSIKKQPSESVYLTHIQQAAKALKNAGKSIPEDEVAYQMIENLPTEFDNILQQIYQLKDEFLPNKIRIILLTEEGRILSKQAKEIDNSKVLVTEEKKNIGTLKEKKATVCSYCKKFGHLASEYID